Protein AF-A0A9P6KYG1-F1 (afdb_monomer)

Organism: NCBI:txid83296

Radius of gyration: 26.98 Å; Cα contacts (8 Å, |Δi|>4): 649; chains: 1; bounding box: 59×39×84 Å

Secondary structure (DSSP, 8-state):
-HHHHHIIIIIIT--BPPHHHHHHHHHH--SHHHHHHHHHHHHHH---SB--HHHHHHHHHHHHHTTS---EEEE--------HHHHHHHHHTT--S--B-GGG--SS-EEEEEEEEE-TTS-EEEE-SS-EEEEEE-S--EEE-TTEEEEEEEEEETTEEEEEEEE-------------------GGG---EEEEE-S---S----TTEEEEEE-TT-SHHHHHHHHTT-EEEETTTTS--SSEEEEETTEEEEEEES-GGGGGGTSEEESS-HHHHHHHHHHTTTBSSTTSSSP-B-SS--SEEEEE-SSPPEEEEETTEEEEEE--HHHH-EEEEEETTTTEEEEEE---

Sequence (353 aa):
MEKYIFQKFTIENKILLSPDSMDILKKNIKNKTDIDEIVYKYKEVENSSTINIESLRNVIKKFYAHEEIINFKIIPWVYKREQPSGRYNFIKSKIDEPVRQIHELDQNEADIFGIIYKNKKNIFVIEDESGVIELDFGNVDCFIVDFVFLILRGRKEGEVFVVNEVKYPSWTQKDFKSTNSISNGTVSDFTKTILFFYGNFSGDINFENSEVFLMCPENKFVREEAKHRGINIVDIDEYSVGNPIFINVNNKNMVVYCNELFKSKEEGRFFGKQHIKSFIKTYISQYDINPFNKPHMYIETIPDAFIVFQKSYSCLETVQNVFFISVPQYRDDCIYLEYMAEVDLFVFKKIKK

Mean predicted aligned error: 11.9 Å

Nearest PDB structures (foldseek):
  7qhs-assembly1_F  TM=5.412E-01  e=2.650E-16  Saccharomyces cerevisiae
  4y97-assembly2_C  TM=6.734E-01  e=1.043E-13  Homo sapiens
  8tlq-assembly1_F  TM=6.877E-01  e=4.356E-11  Saccharomyces cerevisiae
  8tlt-assembly1_F  TM=6.206E-01  e=2.554E-12  Saccharomyces cerevisiae
  7r4x-assembly1_L  TM=2.584E-01  e=9.332E-02  Homo sapiens

Foldseek 3Di:
DLVLLCCQQCVVPLEDDDPVNSVVCVVQDDDNVLSNVLSVQLCVVDVDNYDDNVSSCVSSCVSCVLVPQFPKDWDFADFDDDDLVVLQVLLVVLAPDDADDPVPADQDKTKHKAFWAQDPVRFIWGDDPRGIATEDEDQEFAKDFGGFIWIFIAHDDPRYTYGPYIHFGHADAPPDPDDDDDDDDDPPPQQEKEWEAAAEDDDDDPCRRYQEYEYEDHYDPVVVVCVVVVHHYDYQPVVVRHAWIWMATSNFIEIEGEDAQVVLSVRIDGHHDPSVLNSVRRCQRSQFLRSSDPPTHHHSHRTLEYEYEHQDDWDWDADPNHTYTYDHHCVPFVWIWMARRNNRDIDIDHDDD

Solvent-accessible surface area (backbone atoms only — not comparable to full-atom values): 20354 Å² total; per-residue (Å²): 109,69,71,55,53,46,42,50,38,38,69,75,63,50,26,46,76,51,73,70,50,50,52,53,48,62,73,72,54,91,59,72,68,60,52,58,51,51,53,52,56,42,48,75,78,43,93,57,57,56,70,52,63,68,60,49,51,50,44,52,48,52,61,53,55,75,60,62,67,78,52,70,42,82,44,73,58,76,92,64,92,73,57,74,68,55,53,51,54,54,53,56,72,31,47,90,67,86,61,51,55,69,74,75,64,47,76,56,79,45,38,32,59,30,42,28,34,64,48,100,84,72,45,48,30,40,34,48,100,67,42,73,42,38,54,41,78,54,93,28,65,38,44,51,43,63,70,39,67,46,32,39,30,25,29,41,59,89,78,31,37,42,36,68,42,77,48,67,46,58,78,56,59,78,87,60,84,79,80,74,91,78,78,98,68,69,87,86,72,68,65,51,27,39,39,43,47,33,51,58,75,87,78,93,74,92,62,94,40,51,62,39,37,42,35,46,80,74,37,65,59,64,52,52,55,37,54,76,70,73,44,53,73,45,43,43,60,83,68,72,33,48,83,48,36,35,36,32,49,76,80,40,39,32,36,42,35,78,48,63,66,74,61,54,62,77,74,33,48,74,34,64,82,51,54,69,63,21,40,50,50,49,45,63,47,55,41,25,83,33,62,83,50,87,76,64,44,69,46,97,53,55,50,48,28,43,39,31,33,25,81,52,76,72,43,81,47,77,53,98,85,24,39,41,30,34,42,25,34,22,76,81,70,39,42,39,40,38,34,34,70,86,73,78,43,80,43,82,45,71,60,83,128

pLDDT: mean 82.62, std 16.76, range [30.06, 98.69]

Structure (mmCIF, N/CA/C/O backbone):
data_AF-A0A9P6KYG1-F1
#
_entry.id   AF-A0A9P6KYG1-F1
#
loop_
_atom_site.group_PDB
_atom_site.id
_atom_site.type_symbol
_atom_site.label_atom_id
_atom_site.label_alt_id
_atom_site.label_comp_id
_atom_site.label_asym_id
_atom_site.label_entity_id
_atom_site.label_seq_id
_atom_site.pdbx_PDB_ins_code
_atom_site.Cartn_x
_atom_site.Cartn_y
_atom_site.Cartn_z
_atom_site.occupancy
_atom_site.B_iso_or_equiv
_atom_site.auth_seq_id
_atom_site.auth_comp_id
_atom_site.auth_asym_id
_atom_site.auth_atom_id
_atom_site.pdbx_PDB_model_num
ATOM 1 N N . MET A 1 1 ? 26.604 12.052 -44.124 1.00 87.56 1 MET A N 1
ATOM 2 C CA . MET A 1 1 ? 25.398 11.284 -43.757 1.00 87.56 1 MET A CA 1
ATOM 3 C C . MET A 1 1 ? 24.553 10.939 -44.978 1.00 87.56 1 MET A C 1
ATOM 5 O O . MET A 1 1 ? 24.355 9.769 -45.244 1.00 87.56 1 MET A O 1
ATOM 9 N N . GLU A 1 2 ? 24.159 11.924 -45.783 1.00 93.00 2 GLU A N 1
ATOM 10 C CA . GLU A 1 2 ? 23.318 11.750 -46.985 1.00 93.00 2 GLU A CA 1
ATOM 11 C C . GLU A 1 2 ? 23.778 10.658 -47.967 1.00 93.00 2 GLU A C 1
ATOM 13 O O . GLU A 1 2 ? 22.987 9.798 -48.339 1.00 93.00 2 GLU A O 1
ATOM 18 N N . LYS A 1 3 ? 25.077 10.607 -48.303 1.00 94.50 3 LYS A N 1
ATOM 19 C CA . LYS A 1 3 ? 25.636 9.531 -49.144 1.00 94.50 3 LYS A CA 1
ATOM 20 C C . LYS A 1 3 ? 25.398 8.130 -48.563 1.00 94.50 3 LYS A C 1
ATOM 22 O O . LYS A 1 3 ? 25.160 7.199 -49.318 1.00 94.50 3 LYS A O 1
ATOM 27 N N . TYR A 1 4 ? 25.456 7.990 -47.237 1.00 93.69 4 TYR A N 1
ATOM 28 C CA . TYR A 1 4 ? 25.246 6.711 -46.557 1.00 93.69 4 TYR A CA 1
ATOM 29 C C . TYR A 1 4 ? 23.762 6.338 -46.514 1.00 93.69 4 TYR A C 1
ATOM 31 O O . TYR A 1 4 ? 23.427 5.198 -46.804 1.00 93.69 4 TYR A O 1
ATOM 39 N N . ILE A 1 5 ? 22.870 7.306 -46.258 1.00 95.00 5 ILE A N 1
ATOM 40 C CA . ILE A 1 5 ? 21.414 7.104 -46.361 1.00 95.00 5 ILE A CA 1
ATOM 41 C C . ILE A 1 5 ? 21.055 6.601 -47.766 1.00 95.00 5 ILE A C 1
ATOM 43 O O . ILE A 1 5 ? 20.388 5.580 -47.906 1.00 95.00 5 ILE A O 1
ATOM 47 N N . PHE A 1 6 ? 21.555 7.272 -48.809 1.00 95.00 6 PHE A N 1
ATOM 48 C CA . PHE A 1 6 ? 21.309 6.876 -50.195 1.00 95.00 6 PHE A CA 1
ATOM 49 C C . PHE A 1 6 ? 21.874 5.487 -50.517 1.00 95.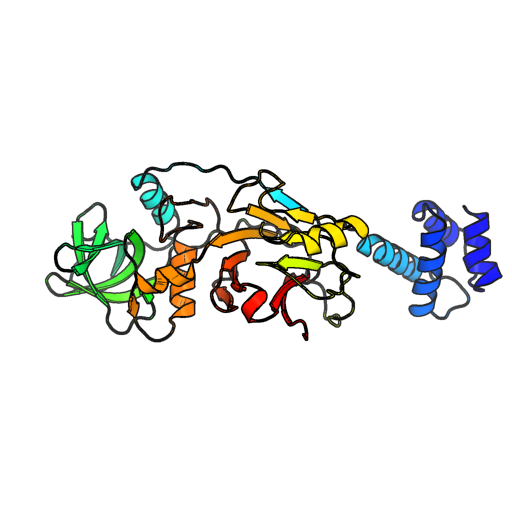00 6 PHE A C 1
ATOM 51 O O . PHE A 1 6 ? 21.200 4.673 -51.145 1.00 95.00 6 PHE A O 1
ATOM 58 N N . GLN A 1 7 ? 23.098 5.197 -50.069 1.00 96.38 7 GLN A N 1
ATOM 59 C CA . GLN A 1 7 ? 23.702 3.880 -50.239 1.00 96.38 7 GLN A CA 1
ATOM 60 C C . GLN A 1 7 ? 22.837 2.788 -49.594 1.00 96.38 7 GLN A C 1
ATOM 62 O O . GLN A 1 7 ? 22.520 1.794 -50.245 1.00 96.38 7 GLN A O 1
ATOM 67 N N . LYS A 1 8 ? 22.408 2.990 -48.345 1.00 96.25 8 LYS A N 1
ATOM 68 C CA . LYS A 1 8 ? 21.644 1.995 -47.594 1.00 96.25 8 LYS A CA 1
ATOM 69 C C . LYS A 1 8 ? 20.245 1.781 -48.140 1.00 96.25 8 LYS A C 1
ATOM 71 O O . LYS A 1 8 ? 19.907 0.641 -48.441 1.00 96.25 8 LYS A O 1
ATOM 76 N N . PHE A 1 9 ? 19.454 2.833 -48.321 1.00 94.94 9 PHE A N 1
ATOM 77 C CA . PHE A 1 9 ? 18.085 2.697 -48.821 1.00 94.94 9 PHE A CA 1
ATOM 78 C C . PHE A 1 9 ? 18.059 2.302 -50.300 1.00 94.94 9 PHE A C 1
ATOM 80 O O . PHE A 1 9 ? 17.459 1.288 -50.653 1.00 94.94 9 PHE A O 1
ATOM 87 N N . THR A 1 10 ? 18.747 3.054 -51.160 1.00 93.50 10 THR A N 1
ATOM 88 C CA . THR A 1 10 ? 18.582 2.937 -52.613 1.00 93.50 10 THR A CA 1
ATOM 89 C C . THR A 1 10 ? 19.449 1.841 -53.220 1.00 93.50 10 THR A C 1
ATOM 91 O O . THR A 1 10 ? 18.944 1.022 -53.985 1.00 93.50 10 THR A O 1
ATOM 94 N N . ILE A 1 11 ? 20.750 1.813 -52.905 1.00 95.00 11 ILE A N 1
ATOM 95 C CA . ILE A 1 11 ? 21.699 0.902 -53.570 1.00 95.00 11 ILE A CA 1
ATOM 96 C C . ILE A 1 11 ? 21.579 -0.508 -52.993 1.00 95.00 11 ILE A C 1
ATOM 98 O O . ILE A 1 11 ? 21.356 -1.464 -53.733 1.00 95.00 11 ILE A O 1
ATOM 102 N N . GLU A 1 12 ? 21.716 -0.639 -51.675 1.00 95.25 12 GLU A N 1
ATOM 103 C CA . GLU A 1 12 ? 21.744 -1.944 -51.009 1.00 95.25 12 GLU A CA 1
ATOM 104 C C . GLU A 1 12 ? 20.338 -2.536 -50.878 1.00 95.25 12 GLU A C 1
ATOM 106 O O . GLU A 1 12 ? 20.128 -3.721 -51.137 1.00 95.25 12 GLU A O 1
ATOM 111 N N . ASN A 1 13 ? 19.356 -1.708 -50.514 1.00 93.25 13 ASN A N 1
ATOM 112 C CA . ASN A 1 13 ? 18.025 -2.185 -50.154 1.00 93.25 13 ASN A CA 1
ATOM 113 C C . ASN A 1 13 ? 16.942 -1.969 -51.215 1.00 93.25 13 ASN A C 1
ATOM 115 O O . ASN A 1 13 ? 15.841 -2.484 -51.019 1.00 93.25 13 ASN A O 1
ATOM 119 N N . LYS A 1 14 ? 17.267 -1.313 -52.340 1.00 95.44 14 LYS A N 1
ATOM 120 C CA . LYS A 1 14 ? 16.374 -1.059 -53.489 1.00 95.44 14 LYS A CA 1
ATOM 121 C C . LYS A 1 14 ? 15.092 -0.286 -53.140 1.00 95.44 14 LYS A C 1
ATOM 123 O O . LYS A 1 14 ? 14.060 -0.483 -53.775 1.00 95.44 14 LYS A O 1
ATOM 128 N N . ILE A 1 15 ? 15.169 0.598 -52.149 1.00 94.56 15 ILE A N 1
ATOM 129 C CA . ILE A 1 15 ? 14.096 1.511 -51.747 1.00 94.56 15 ILE A CA 1
ATOM 130 C C . ILE A 1 15 ? 14.409 2.892 -52.321 1.00 94.56 15 ILE A C 1
ATOM 132 O O . ILE A 1 15 ? 15.374 3.541 -51.920 1.00 94.56 15 ILE A O 1
ATOM 136 N N . LEU A 1 16 ? 13.595 3.351 -53.269 1.00 94.12 16 LEU A N 1
ATOM 137 C CA . LEU A 1 16 ? 13.739 4.671 -53.873 1.00 94.12 16 LEU A CA 1
ATOM 138 C C . LEU A 1 16 ? 13.322 5.764 -52.884 1.00 94.12 16 LEU A C 1
ATOM 140 O O . LEU A 1 16 ? 12.214 5.736 -52.342 1.00 94.12 16 LEU A O 1
ATOM 144 N N . LEU A 1 17 ? 14.209 6.743 -52.698 1.00 94.94 17 LEU A N 1
ATOM 145 C CA . LEU A 1 17 ? 13.999 7.910 -51.846 1.00 94.94 17 LEU A CA 1
ATOM 146 C C . LEU A 1 17 ? 13.532 9.116 -52.667 1.00 94.94 17 LEU A C 1
ATOM 148 O O . LEU A 1 17 ? 14.190 9.512 -53.630 1.00 94.94 17 LEU A O 1
ATOM 152 N N . SER A 1 18 ? 12.431 9.740 -52.250 1.00 94.38 18 SER A N 1
ATOM 153 C CA . SER A 1 18 ? 12.067 11.091 -52.691 1.00 94.38 18 SER A CA 1
ATOM 154 C C . SER A 1 18 ? 12.908 12.154 -51.961 1.00 94.38 18 SER A C 1
ATOM 156 O O . SER A 1 18 ? 13.416 11.872 -50.868 1.00 94.38 18 SER A O 1
ATOM 158 N N . PRO A 1 19 ? 13.026 13.386 -52.492 1.00 94.44 19 PRO A N 1
ATOM 159 C CA . PRO A 1 19 ? 13.686 14.490 -51.787 1.00 94.44 19 PRO A CA 1
ATOM 160 C C . PRO A 1 19 ? 13.151 14.697 -50.359 1.00 94.44 19 PRO A C 1
ATOM 162 O O . PRO A 1 19 ? 13.931 14.733 -49.411 1.00 94.44 19 PRO A O 1
ATOM 165 N N . ASP A 1 20 ? 11.827 14.679 -50.182 1.00 93.38 20 ASP A N 1
ATOM 166 C CA . ASP A 1 20 ? 11.185 14.833 -48.870 1.00 93.38 20 ASP A CA 1
ATOM 167 C C . ASP A 1 20 ? 11.572 13.719 -47.886 1.00 93.38 20 ASP A C 1
ATOM 169 O O . ASP A 1 20 ? 11.815 13.970 -46.705 1.00 93.38 20 ASP A O 1
ATOM 173 N N . SER A 1 21 ? 11.651 12.470 -48.359 1.00 94.75 21 SER A N 1
ATOM 174 C CA . SER A 1 21 ? 12.069 11.342 -47.517 1.00 94.75 21 SER A CA 1
ATOM 175 C C . SER A 1 21 ? 13.534 11.455 -47.088 1.00 94.75 21 SER A C 1
ATOM 177 O O . SER A 1 21 ? 13.866 11.159 -45.939 1.00 94.75 21 SER A O 1
ATOM 179 N N . MET A 1 22 ? 14.400 11.956 -47.977 1.00 94.81 22 MET A N 1
ATOM 180 C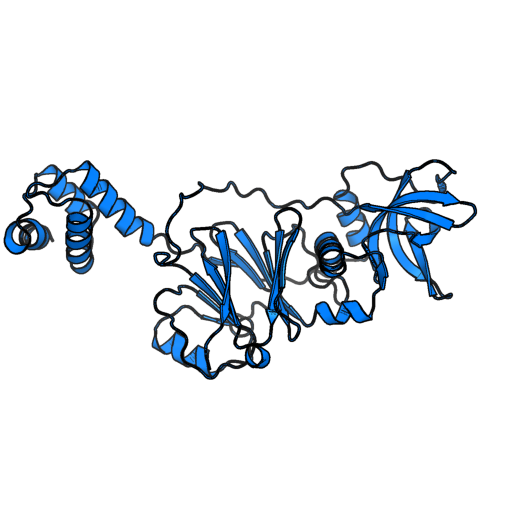 CA . MET A 1 22 ? 15.806 12.212 -47.679 1.00 94.81 22 MET A CA 1
ATOM 181 C C . MET A 1 22 ? 15.949 13.305 -46.616 1.00 94.81 22 MET A C 1
ATOM 183 O O . MET A 1 22 ? 16.726 13.147 -45.672 1.00 94.81 22 MET A O 1
ATOM 187 N N . ASP A 1 23 ? 15.170 14.380 -46.719 1.00 94.44 23 ASP A N 1
ATOM 188 C CA . ASP A 1 23 ? 15.179 15.461 -45.734 1.00 94.44 23 ASP A CA 1
ATOM 189 C C . ASP A 1 23 ? 14.669 14.999 -44.364 1.00 94.44 23 ASP A C 1
ATOM 191 O O . ASP A 1 23 ? 15.265 15.333 -43.336 1.00 94.44 23 ASP A O 1
ATOM 195 N N . ILE A 1 24 ? 13.627 14.163 -44.328 1.00 93.50 24 ILE A N 1
ATOM 196 C CA . ILE A 1 24 ? 13.134 13.547 -43.087 1.00 93.50 24 ILE A CA 1
ATOM 197 C C . ILE A 1 24 ? 14.226 12.689 -42.436 1.00 93.50 24 ILE A C 1
ATOM 199 O O . ILE A 1 24 ? 14.482 12.840 -41.240 1.00 93.50 24 ILE A O 1
ATOM 203 N N . LEU A 1 25 ? 14.892 11.821 -43.202 1.00 93.81 25 LEU A N 1
ATOM 204 C CA . LEU A 1 25 ? 15.960 10.952 -42.696 1.00 93.81 25 LEU A CA 1
ATOM 205 C C . LEU A 1 25 ? 17.148 11.772 -42.174 1.00 93.81 25 LEU A C 1
ATOM 207 O O . LEU A 1 25 ? 17.620 11.535 -41.065 1.00 93.81 25 LEU A O 1
ATOM 211 N N . LYS A 1 26 ? 17.586 12.793 -42.921 1.00 93.44 26 LYS A N 1
ATOM 212 C CA . LYS A 1 26 ? 18.686 13.688 -42.517 1.00 93.44 26 LYS A CA 1
ATOM 213 C C . LYS A 1 26 ? 18.374 14.479 -41.251 1.00 93.44 26 LYS A C 1
ATOM 215 O O . LYS A 1 26 ? 19.282 14.737 -40.466 1.00 93.44 26 LYS A O 1
ATOM 220 N N . LYS A 1 27 ? 17.119 14.899 -41.073 1.00 90.88 27 LYS A N 1
ATOM 221 C CA . LYS A 1 27 ? 16.700 15.688 -39.910 1.00 90.88 27 LYS A CA 1
ATOM 222 C C . LYS A 1 27 ? 16.638 14.853 -38.631 1.00 90.88 27 LYS A C 1
ATOM 224 O O . LYS A 1 27 ? 16.928 15.385 -37.563 1.00 90.88 27 LYS A O 1
ATOM 229 N N . ASN A 1 28 ? 16.236 13.586 -38.732 1.00 84.94 28 ASN A N 1
ATOM 230 C CA . ASN A 1 28 ? 15.951 12.756 -37.560 1.00 84.94 28 ASN A CA 1
ATOM 231 C C . ASN A 1 28 ? 17.087 11.790 -37.203 1.00 84.94 28 ASN A C 1
ATOM 233 O O . ASN A 1 28 ? 17.213 11.454 -36.033 1.00 84.94 28 ASN A O 1
ATOM 237 N N . ILE A 1 29 ? 17.939 11.393 -38.155 1.00 86.25 29 ILE A N 1
ATOM 238 C CA . ILE A 1 29 ? 18.967 10.372 -37.920 1.00 86.25 29 ILE A CA 1
ATOM 239 C C . ILE A 1 29 ? 20.360 10.982 -37.766 1.00 86.25 29 ILE A C 1
ATOM 241 O O . ILE A 1 29 ? 20.853 11.686 -38.652 1.00 86.25 29 ILE A O 1
ATOM 245 N N . LYS A 1 30 ? 21.025 10.683 -36.642 1.00 81.44 30 LYS A N 1
ATOM 246 C CA . LYS A 1 30 ? 22.316 11.295 -36.273 1.00 81.44 30 LYS A CA 1
ATOM 247 C C . LYS A 1 30 ? 23.524 10.388 -36.481 1.00 81.44 30 LYS A C 1
ATOM 249 O O . LYS A 1 30 ? 24.632 10.902 -36.642 1.00 81.44 30 LYS A O 1
ATOM 254 N N . ASN A 1 31 ? 23.340 9.071 -36.511 1.00 85.94 31 ASN A N 1
ATOM 255 C CA . ASN A 1 31 ? 24.430 8.108 -36.652 1.00 85.94 31 ASN A CA 1
ATOM 256 C C . ASN A 1 31 ? 24.138 7.078 -37.767 1.00 85.94 31 ASN A C 1
ATOM 258 O O . ASN A 1 31 ? 23.063 7.069 -38.357 1.00 85.94 31 ASN A O 1
ATOM 262 N N . LYS A 1 32 ? 25.139 6.267 -38.130 1.00 87.56 32 LYS A N 1
ATOM 263 C CA . LYS A 1 32 ? 25.013 5.278 -39.216 1.00 87.56 32 LYS A CA 1
ATOM 264 C C . LYS A 1 32 ? 24.261 4.013 -38.798 1.00 87.56 32 LYS A C 1
ATOM 266 O O . LYS A 1 32 ? 23.593 3.433 -39.644 1.00 87.56 32 LYS A O 1
ATOM 271 N N . THR A 1 33 ? 24.371 3.612 -37.537 1.00 81.75 33 THR A N 1
ATOM 272 C CA . THR A 1 33 ? 23.742 2.404 -36.993 1.00 81.75 33 THR A CA 1
ATOM 273 C C . THR A 1 33 ? 22.218 2.514 -37.036 1.00 81.75 33 THR A C 1
ATOM 275 O O . THR A 1 33 ? 21.558 1.609 -37.536 1.00 81.75 33 THR A O 1
ATOM 278 N N . ASP A 1 34 ? 21.672 3.672 -36.655 1.00 85.88 34 ASP A N 1
ATOM 279 C CA . ASP A 1 34 ? 20.237 3.971 -36.730 1.00 85.88 34 ASP A CA 1
ATOM 280 C C . ASP A 1 34 ? 19.684 3.797 -38.151 1.00 85.88 34 ASP A C 1
ATOM 282 O O . ASP A 1 34 ? 18.556 3.357 -38.342 1.00 85.88 34 ASP A O 1
ATOM 286 N N . ILE A 1 35 ? 20.475 4.144 -39.174 1.00 91.75 35 ILE A N 1
ATOM 287 C CA . ILE A 1 35 ? 20.054 4.036 -40.578 1.00 91.75 35 ILE A CA 1
ATOM 288 C C . ILE A 1 35 ? 19.834 2.573 -40.946 1.00 91.75 35 ILE A C 1
ATOM 290 O O . ILE A 1 35 ? 18.832 2.257 -41.581 1.00 91.75 35 ILE A O 1
ATOM 294 N N . ASP A 1 36 ? 20.757 1.694 -40.558 1.00 87.50 36 ASP A N 1
ATOM 295 C CA . ASP A 1 36 ? 20.656 0.266 -40.851 1.00 87.50 36 ASP A CA 1
ATOM 296 C C . ASP A 1 36 ? 19.409 -0.347 -40.187 1.00 87.50 36 ASP A C 1
ATOM 298 O O . ASP A 1 36 ? 18.656 -1.078 -40.836 1.00 87.50 36 ASP A O 1
ATOM 302 N N . GLU A 1 37 ? 19.120 0.026 -38.940 1.00 83.19 37 GLU A N 1
ATOM 303 C CA . GLU A 1 37 ? 17.958 -0.482 -38.206 1.00 83.19 37 GLU A CA 1
ATOM 304 C C . GLU A 1 37 ? 16.626 0.115 -38.696 1.00 83.19 37 GLU A C 1
ATOM 306 O O . GLU A 1 37 ? 15.636 -0.604 -38.841 1.00 83.19 37 GLU A O 1
ATOM 311 N N . ILE A 1 38 ? 16.588 1.407 -39.041 1.00 90.88 38 ILE A N 1
ATOM 312 C CA . ILE A 1 38 ? 15.400 2.045 -39.630 1.00 90.88 38 ILE A CA 1
ATOM 313 C C . ILE A 1 38 ? 15.077 1.431 -40.996 1.00 90.88 38 ILE A C 1
ATOM 315 O O . ILE A 1 38 ? 13.904 1.209 -41.294 1.00 90.88 38 ILE A O 1
ATOM 319 N N . VAL A 1 39 ? 16.085 1.125 -41.824 1.00 92.94 39 VAL A N 1
ATOM 320 C CA . VAL A 1 39 ? 15.880 0.434 -43.110 1.00 92.94 39 VAL A CA 1
ATOM 321 C C . VAL A 1 39 ? 15.284 -0.953 -42.892 1.00 92.94 39 VAL A C 1
ATOM 323 O O . VAL A 1 39 ? 14.344 -1.330 -43.595 1.00 92.94 39 VAL A O 1
ATOM 326 N N . TYR A 1 40 ? 15.813 -1.697 -41.921 1.00 88.06 40 TYR A N 1
ATOM 327 C CA . TYR A 1 40 ? 15.312 -3.019 -41.568 1.00 88.06 40 TYR A CA 1
ATOM 328 C C . TYR A 1 40 ? 13.843 -2.960 -41.117 1.00 88.06 40 TYR A C 1
ATOM 330 O O . TYR A 1 40 ? 12.987 -3.586 -41.742 1.00 88.06 40 TYR A O 1
ATOM 338 N N . LYS A 1 41 ? 13.522 -2.116 -40.125 1.00 83.38 41 LYS A N 1
ATOM 339 C CA . LYS A 1 41 ? 12.149 -1.942 -39.612 1.00 83.38 41 LYS A CA 1
ATOM 340 C C . LYS A 1 41 ? 11.184 -1.435 -40.681 1.00 83.38 41 LYS A C 1
ATOM 342 O O . LYS A 1 41 ? 10.025 -1.837 -40.716 1.00 83.38 41 LYS A O 1
ATOM 347 N N . TYR A 1 42 ? 11.647 -0.565 -41.579 1.00 92.00 42 TYR A N 1
ATOM 348 C CA . TYR A 1 42 ? 10.825 -0.094 -42.690 1.00 92.00 42 TYR A CA 1
ATOM 349 C C . TYR A 1 42 ? 10.412 -1.243 -43.617 1.00 92.00 42 TYR A C 1
ATOM 351 O O . TYR A 1 42 ? 9.245 -1.323 -43.991 1.00 92.00 42 TYR A O 1
ATOM 359 N N . LYS A 1 43 ? 11.329 -2.167 -43.932 1.00 88.12 43 LYS A N 1
ATOM 360 C CA . LYS A 1 43 ? 11.035 -3.342 -44.769 1.00 88.12 43 LYS A CA 1
ATOM 361 C C . LYS A 1 43 ? 10.071 -4.334 -44.127 1.00 88.12 43 LYS A C 1
ATOM 363 O O . LYS A 1 43 ? 9.309 -4.969 -44.850 1.00 88.12 43 LYS A O 1
ATOM 368 N N . GLU A 1 44 ? 10.107 -4.478 -42.805 1.00 81.44 44 GLU A N 1
ATOM 369 C CA . GLU A 1 44 ? 9.159 -5.337 -42.084 1.00 81.44 44 GLU A CA 1
ATOM 370 C C . GLU A 1 44 ? 7.728 -4.801 -42.164 1.00 81.44 44 GLU A C 1
ATOM 372 O O . GLU A 1 44 ? 6.781 -5.570 -42.311 1.00 81.44 44 GLU A O 1
ATOM 377 N N . VAL A 1 45 ? 7.572 -3.477 -42.087 1.00 79.44 45 VAL A N 1
ATOM 378 C CA . VAL A 1 45 ? 6.260 -2.822 -42.141 1.00 79.44 45 VAL A CA 1
ATOM 379 C C . VAL A 1 45 ? 5.761 -2.688 -43.578 1.00 79.44 45 VAL A C 1
ATOM 381 O O . VAL A 1 45 ? 4.560 -2.788 -43.825 1.00 79.44 45 VAL A O 1
ATOM 384 N N . GLU A 1 46 ? 6.663 -2.456 -44.531 1.00 82.19 46 GLU A N 1
ATOM 385 C CA . GLU A 1 46 ? 6.292 -2.145 -45.903 1.00 82.19 46 GLU A CA 1
ATOM 386 C C . GLU A 1 46 ? 7.248 -2.772 -46.920 1.00 82.19 46 GLU A C 1
ATOM 388 O O . GLU A 1 46 ? 8.397 -2.365 -47.094 1.00 82.19 46 GLU A O 1
ATOM 393 N N . ASN A 1 47 ? 6.741 -3.759 -47.660 1.00 78.69 47 ASN A N 1
ATOM 394 C CA . ASN A 1 47 ? 7.486 -4.444 -48.713 1.00 78.69 47 ASN A CA 1
ATOM 395 C C . ASN A 1 47 ? 7.345 -3.714 -50.062 1.00 78.69 47 ASN A C 1
ATOM 397 O O . ASN A 1 47 ? 6.818 -4.257 -51.033 1.00 78.69 47 ASN A O 1
ATOM 401 N N . SER A 1 48 ? 7.763 -2.447 -50.101 1.00 84.94 48 SER A N 1
ATOM 402 C CA . SER A 1 48 ? 7.665 -1.575 -51.277 1.00 84.94 48 SER A CA 1
ATOM 403 C C . SER A 1 48 ? 9.043 -1.126 -51.763 1.00 84.94 48 SER A C 1
ATOM 405 O O . SER A 1 48 ? 9.942 -0.840 -50.974 1.00 84.94 48 SER A O 1
ATOM 407 N N . SER A 1 49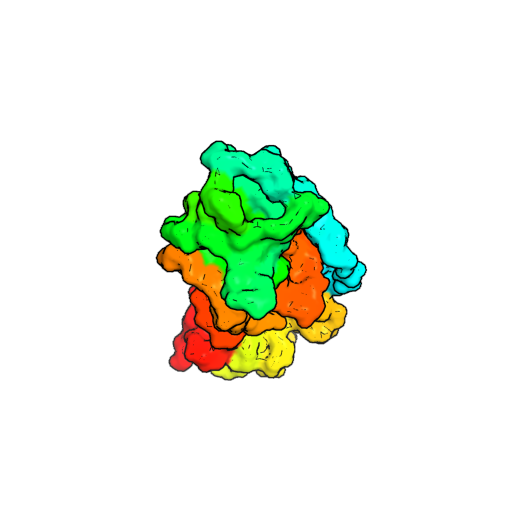 ? 9.201 -1.005 -53.085 1.00 84.75 49 SER A N 1
ATOM 408 C CA . SER A 1 49 ? 10.403 -0.448 -53.726 1.00 84.75 49 SER A CA 1
ATOM 409 C C . SER A 1 49 ? 10.458 1.083 -53.701 1.00 84.75 49 SER A C 1
ATOM 411 O O . SER A 1 49 ? 11.465 1.672 -54.088 1.00 84.75 49 SER A O 1
ATOM 413 N N . THR A 1 50 ? 9.384 1.749 -53.280 1.00 86.06 50 THR A N 1
ATOM 414 C CA . THR A 1 50 ? 9.302 3.211 -53.141 1.00 86.06 50 THR A CA 1
ATOM 415 C C . THR A 1 50 ? 8.884 3.573 -51.730 1.00 86.06 50 THR A C 1
ATOM 417 O O . THR A 1 50 ? 7.924 3.002 -51.208 1.00 86.06 50 THR A O 1
ATOM 420 N N . ILE A 1 51 ? 9.579 4.538 -51.131 1.00 89.69 51 ILE A N 1
ATOM 421 C CA . ILE A 1 51 ? 9.333 4.924 -49.746 1.00 89.69 51 ILE A CA 1
ATOM 422 C C . ILE A 1 51 ? 8.013 5.699 -49.598 1.00 89.69 51 ILE A C 1
ATOM 424 O O . ILE A 1 51 ? 7.785 6.719 -50.249 1.00 89.69 51 ILE A O 1
ATOM 428 N N . ASN A 1 52 ? 7.143 5.222 -48.714 1.00 93.25 52 ASN A N 1
ATOM 429 C CA . ASN A 1 52 ? 5.964 5.941 -48.249 1.00 93.25 52 ASN A CA 1
ATOM 430 C C . ASN A 1 52 ? 6.369 6.868 -47.092 1.00 93.25 52 ASN A C 1
ATOM 432 O O . ASN A 1 52 ? 6.892 6.417 -46.073 1.00 93.25 52 ASN A O 1
ATOM 436 N N . ILE A 1 53 ? 6.132 8.173 -47.247 1.00 91.88 53 ILE A N 1
ATOM 437 C CA . ILE A 1 53 ? 6.538 9.194 -46.269 1.00 91.88 53 ILE A CA 1
ATOM 438 C C . ILE A 1 53 ? 5.835 9.013 -44.917 1.00 91.88 53 ILE A C 1
ATOM 440 O O . ILE A 1 53 ? 6.449 9.250 -43.876 1.00 91.88 53 ILE A O 1
ATOM 444 N N . GLU A 1 54 ? 4.564 8.617 -44.904 1.00 88.69 54 GLU A N 1
ATOM 445 C CA . GLU A 1 54 ? 3.803 8.441 -43.667 1.00 88.69 54 GLU A CA 1
ATOM 446 C C . GLU A 1 54 ? 4.299 7.220 -42.893 1.00 88.69 54 GLU A C 1
ATOM 448 O O . GLU A 1 54 ? 4.613 7.324 -41.705 1.00 88.69 54 GLU A O 1
ATOM 453 N N . SER A 1 55 ? 4.499 6.099 -43.583 1.00 87.62 55 SER A N 1
ATOM 454 C CA . SER A 1 55 ? 5.099 4.902 -42.994 1.00 87.62 55 SER A CA 1
ATOM 455 C C . SER A 1 55 ? 6.521 5.154 -42.508 1.00 87.62 55 SER A C 1
ATOM 457 O O . SER A 1 55 ? 6.869 4.744 -41.406 1.00 87.62 55 SER A O 1
ATOM 459 N N . LEU A 1 56 ? 7.329 5.901 -43.267 1.00 93.19 56 LEU A N 1
ATOM 460 C CA . LEU A 1 56 ? 8.671 6.301 -42.849 1.00 93.19 56 LEU A CA 1
ATOM 461 C C . LEU A 1 56 ? 8.639 7.133 -41.565 1.00 93.19 56 LEU A C 1
ATOM 463 O O . LEU A 1 56 ? 9.395 6.863 -40.634 1.00 93.19 56 LEU A O 1
ATOM 467 N N . ARG A 1 57 ? 7.750 8.131 -41.488 1.00 88.88 57 ARG A N 1
ATOM 468 C CA . ARG A 1 57 ? 7.565 8.933 -40.270 1.00 88.88 57 ARG A CA 1
ATOM 469 C C . ARG A 1 57 ? 7.127 8.066 -39.100 1.00 88.88 57 ARG A C 1
ATOM 471 O O . ARG A 1 57 ? 7.633 8.268 -38.004 1.00 88.88 57 ARG A O 1
ATOM 478 N N . ASN A 1 58 ? 6.243 7.099 -39.323 1.00 80.00 58 ASN A N 1
ATOM 479 C CA . ASN A 1 58 ? 5.802 6.172 -38.287 1.00 80.00 58 ASN A CA 1
ATOM 480 C C . ASN A 1 58 ? 6.931 5.244 -37.822 1.00 80.00 58 ASN A C 1
ATOM 482 O O . ASN A 1 58 ? 7.073 5.042 -36.621 1.00 80.00 58 ASN A O 1
ATOM 486 N N . VAL A 1 59 ? 7.761 4.730 -38.734 1.00 87.00 59 VAL A N 1
ATOM 487 C CA . VAL A 1 59 ? 8.928 3.897 -38.403 1.00 87.00 59 VAL A CA 1
ATOM 488 C C . VAL A 1 59 ? 9.955 4.703 -37.618 1.00 87.00 59 VAL A C 1
ATOM 490 O O . VAL A 1 59 ? 10.358 4.263 -36.552 1.00 87.00 59 VAL A O 1
ATOM 493 N N . ILE A 1 60 ? 10.315 5.907 -38.073 1.00 86.44 60 ILE A N 1
ATOM 494 C CA . ILE A 1 60 ? 11.243 6.802 -37.360 1.00 86.44 60 ILE A CA 1
ATOM 495 C C . ILE A 1 60 ? 10.673 7.190 -35.993 1.00 86.44 60 ILE A C 1
ATOM 497 O O . ILE A 1 60 ? 11.380 7.147 -34.992 1.00 86.44 60 ILE A O 1
ATOM 501 N N . LYS A 1 61 ? 9.381 7.537 -35.930 1.00 80.00 61 LYS A N 1
ATOM 502 C CA . LYS A 1 61 ? 8.708 7.869 -34.673 1.00 80.00 61 LYS A CA 1
ATOM 503 C C . LYS A 1 61 ? 8.728 6.686 -33.715 1.00 80.00 61 LYS A C 1
ATOM 505 O O . LYS A 1 61 ? 9.005 6.907 -32.554 1.00 80.00 61 LYS A O 1
ATOM 510 N N . LYS A 1 62 ? 8.456 5.458 -34.166 1.00 74.06 62 LYS A N 1
ATOM 511 C CA . LYS A 1 62 ? 8.523 4.254 -33.320 1.00 74.06 62 LYS A CA 1
ATOM 512 C C . LYS A 1 62 ? 9.955 3.936 -32.897 1.00 74.06 62 LYS A C 1
ATOM 514 O O . LYS A 1 62 ? 10.179 3.666 -31.726 1.00 74.06 62 LYS A O 1
ATOM 519 N N . PHE A 1 63 ? 10.903 4.037 -33.827 1.00 77.56 63 PHE A N 1
ATOM 520 C CA . PHE A 1 63 ? 12.330 3.830 -33.596 1.00 77.56 63 PHE A CA 1
ATOM 521 C C . PHE A 1 63 ? 12.850 4.736 -32.473 1.00 77.56 63 PHE A C 1
ATOM 523 O O . PHE A 1 63 ? 13.433 4.238 -31.521 1.00 77.56 63 PHE A O 1
ATOM 530 N N . TYR A 1 64 ? 12.534 6.033 -32.523 1.00 67.81 64 TYR A N 1
ATOM 531 C CA . TYR A 1 64 ? 12.918 6.986 -31.478 1.00 67.81 64 TYR A CA 1
ATOM 532 C C . TYR A 1 64 ? 11.928 7.072 -30.305 1.00 67.81 64 TYR A C 1
ATOM 534 O O . TYR A 1 64 ? 12.293 7.554 -29.242 1.00 67.81 64 TYR A 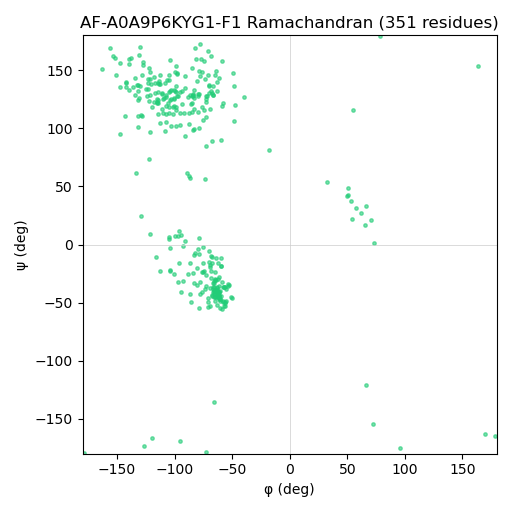O 1
ATOM 542 N N . ALA A 1 65 ? 10.691 6.580 -30.429 1.00 58.19 65 ALA A N 1
ATOM 543 C CA . ALA A 1 65 ? 9.795 6.413 -29.277 1.00 58.19 65 ALA A CA 1
ATOM 544 C C . ALA A 1 65 ? 10.310 5.311 -28.342 1.00 58.19 65 ALA A C 1
ATOM 546 O O . ALA A 1 65 ? 10.129 5.407 -27.134 1.00 58.19 65 ALA A O 1
ATOM 547 N N . HIS A 1 66 ? 11.021 4.312 -28.878 1.00 52.94 66 HIS A N 1
ATOM 548 C CA . HIS A 1 66 ? 11.784 3.359 -28.065 1.00 52.94 66 HIS A CA 1
ATOM 549 C C . HIS A 1 66 ? 13.022 4.007 -27.411 1.00 52.94 66 HIS A C 1
ATOM 551 O O . HIS A 1 66 ? 13.637 3.391 -26.550 1.00 52.94 66 HIS A O 1
ATOM 557 N N . GLU A 1 67 ? 13.355 5.269 -27.711 1.00 49.34 67 GLU A N 1
ATOM 558 C CA . GLU A 1 67 ? 14.369 6.059 -26.993 1.00 49.34 67 GLU A CA 1
ATOM 559 C C . GLU A 1 67 ? 13.776 7.036 -25.959 1.00 49.34 67 GLU A C 1
ATOM 561 O O . GLU A 1 67 ? 14.527 7.813 -25.367 1.00 49.34 67 GLU A O 1
ATOM 566 N N . GLU A 1 68 ? 12.467 7.012 -25.660 1.00 51.84 68 GLU A N 1
ATOM 567 C CA . GLU A 1 68 ? 11.981 7.684 -24.443 1.00 51.84 68 GLU A CA 1
ATOM 568 C C . GLU A 1 68 ? 12.520 6.920 -23.232 1.00 51.84 68 GLU A C 1
ATOM 570 O O . GLU A 1 68 ? 11.921 5.943 -22.788 1.00 51.84 68 GLU A O 1
ATOM 575 N N . ILE A 1 69 ? 13.716 7.303 -22.770 1.00 57.88 69 ILE A N 1
ATOM 576 C CA . ILE A 1 69 ? 14.355 6.835 -21.534 1.00 57.88 69 ILE A CA 1
ATOM 577 C C . ILE A 1 69 ? 13.255 6.736 -20.477 1.00 57.88 69 ILE A C 1
ATOM 579 O O . ILE A 1 69 ? 12.542 7.731 -20.293 1.00 57.88 69 ILE A O 1
ATOM 583 N N . ILE A 1 70 ? 13.094 5.577 -19.810 1.00 63.19 70 ILE A N 1
ATOM 584 C CA . ILE A 1 70 ? 12.186 5.499 -18.661 1.00 63.19 70 ILE A CA 1
ATOM 585 C C . ILE A 1 70 ? 12.515 6.703 -17.782 1.00 63.19 70 ILE A C 1
ATOM 587 O O . ILE A 1 70 ? 13.654 6.848 -17.328 1.00 63.19 70 ILE A O 1
ATOM 591 N N . ASN A 1 71 ? 11.539 7.586 -17.554 1.00 71.06 71 ASN A N 1
ATOM 592 C CA . ASN A 1 71 ? 11.754 8.721 -16.670 1.00 71.06 71 ASN A CA 1
ATOM 593 C C . ASN A 1 71 ? 11.797 8.178 -15.243 1.00 71.06 71 ASN A C 1
ATOM 595 O O . ASN A 1 71 ? 10.771 8.092 -14.568 1.00 71.06 71 ASN A O 1
ATOM 599 N N . PHE A 1 72 ? 12.985 7.729 -14.853 1.00 77.69 72 PHE A N 1
ATOM 600 C CA . PHE A 1 72 ? 13.283 7.102 -13.586 1.00 77.69 72 PHE A CA 1
ATOM 601 C C . PHE A 1 72 ? 13.956 8.127 -12.686 1.00 77.69 72 PHE A C 1
ATOM 603 O O . PHE A 1 72 ? 15.047 8.626 -12.974 1.00 77.69 72 PHE A O 1
ATOM 610 N N . LYS A 1 73 ? 13.313 8.432 -11.564 1.00 81.00 73 LYS A N 1
ATOM 611 C CA . LYS A 1 73 ? 13.856 9.347 -10.569 1.00 81.00 73 LYS A CA 1
ATOM 612 C C . LYS A 1 73 ? 13.761 8.740 -9.185 1.00 81.00 73 LYS A C 1
ATOM 614 O O . LYS A 1 73 ? 12.672 8.440 -8.707 1.00 81.00 73 LYS A O 1
ATOM 619 N N . ILE A 1 74 ? 14.898 8.659 -8.509 1.00 80.12 74 ILE A N 1
ATOM 620 C CA . ILE A 1 74 ? 14.944 8.373 -7.078 1.00 80.12 74 ILE A CA 1
ATOM 621 C C . ILE A 1 74 ? 14.606 9.658 -6.327 1.00 80.12 74 ILE A C 1
ATOM 623 O O . ILE A 1 74 ? 15.180 10.720 -6.583 1.00 80.12 74 ILE A O 1
ATOM 627 N N . ILE A 1 75 ? 13.671 9.559 -5.394 1.00 81.12 75 ILE A N 1
ATOM 628 C CA . ILE A 1 75 ? 13.292 10.637 -4.493 1.00 81.12 75 ILE A CA 1
ATOM 629 C C . ILE A 1 75 ? 13.847 10.264 -3.112 1.00 81.12 75 ILE A C 1
ATOM 631 O O . ILE A 1 75 ? 13.389 9.281 -2.526 1.00 81.12 75 ILE A O 1
ATOM 635 N N . PRO A 1 76 ? 14.843 11.000 -2.587 1.00 70.12 76 PRO A N 1
ATOM 636 C CA . PRO A 1 76 ? 15.390 10.706 -1.271 1.00 70.12 76 PRO A CA 1
ATOM 637 C C . PRO A 1 76 ? 14.312 10.893 -0.204 1.00 70.12 76 PRO A C 1
ATOM 639 O O . PRO A 1 76 ? 13.607 11.907 -0.186 1.00 70.12 76 PRO A O 1
ATOM 642 N N . TRP A 1 77 ? 14.190 9.909 0.686 1.00 75.62 77 TRP A N 1
ATOM 643 C CA . TRP A 1 77 ? 13.283 10.001 1.816 1.00 75.62 77 TRP A CA 1
ATOM 644 C C . TRP A 1 77 ? 13.932 10.777 2.957 1.00 75.62 77 TRP A C 1
ATOM 646 O O . TRP A 1 77 ? 15.063 10.500 3.353 1.00 75.62 77 TRP A O 1
ATOM 656 N N . VAL A 1 78 ? 13.196 11.730 3.526 1.00 74.19 78 VAL A N 1
ATOM 657 C CA . VAL A 1 78 ? 13.631 12.453 4.721 1.00 74.19 78 VAL A CA 1
ATOM 658 C C . VAL A 1 78 ? 12.679 12.108 5.848 1.00 74.19 78 VAL A C 1
ATOM 660 O O . VAL A 1 78 ? 11.512 12.497 5.829 1.00 74.19 78 VAL A O 1
ATOM 663 N N . TYR A 1 79 ? 13.192 11.385 6.841 1.00 74.69 79 TYR A N 1
ATOM 664 C CA . TYR A 1 79 ? 12.427 11.046 8.031 1.00 74.69 79 TYR A CA 1
ATOM 665 C C . TYR A 1 79 ? 11.957 12.318 8.745 1.00 74.69 79 TYR A C 1
ATOM 667 O O . TYR A 1 79 ? 12.765 13.125 9.212 1.00 74.69 79 TYR A O 1
ATOM 675 N N . LYS A 1 80 ? 10.638 12.474 8.867 1.00 71.56 80 LYS A N 1
ATOM 676 C CA . LYS A 1 80 ? 10.012 13.518 9.678 1.00 71.56 80 LYS A CA 1
ATOM 677 C C . LYS A 1 80 ? 9.473 12.880 10.953 1.00 71.56 80 LYS A C 1
ATOM 679 O O . LYS A 1 80 ? 8.591 12.027 10.912 1.00 71.56 80 LYS A O 1
ATOM 684 N N . ARG A 1 81 ? 9.993 13.304 12.106 1.00 70.38 81 ARG A N 1
ATOM 685 C CA . ARG A 1 81 ? 9.426 12.913 13.399 1.00 70.38 81 ARG A CA 1
ATOM 686 C C . ARG A 1 81 ? 8.143 13.706 13.626 1.00 70.38 81 ARG A C 1
ATOM 688 O O . ARG A 1 81 ? 8.219 14.890 13.940 1.00 70.38 81 ARG A O 1
ATOM 695 N N . GLU A 1 82 ? 6.992 13.057 13.525 1.00 70.69 82 GLU A N 1
ATOM 696 C CA . GLU A 1 82 ? 5.720 13.684 13.893 1.00 70.69 82 GLU A CA 1
ATOM 697 C C . GLU A 1 82 ? 5.255 13.297 15.297 1.00 70.69 82 GLU A C 1
ATOM 699 O O . GLU A 1 82 ? 5.592 12.238 15.836 1.00 70.69 82 GLU A O 1
ATOM 704 N N . GLN A 1 83 ? 4.470 14.194 15.892 1.00 78.31 83 GLN A N 1
ATOM 705 C CA . GLN A 1 83 ? 3.748 13.941 17.134 1.00 78.31 83 GLN A CA 1
ATOM 706 C C . GLN A 1 83 ? 2.498 13.094 16.837 1.00 78.31 83 GLN A C 1
ATOM 708 O O . GLN A 1 83 ? 1.857 13.322 15.810 1.00 78.31 83 GLN A O 1
ATOM 713 N N . PRO A 1 84 ? 2.086 12.177 17.733 1.00 78.06 84 PRO A N 1
ATOM 714 C CA . PRO A 1 84 ? 0.897 11.340 17.530 1.00 78.06 84 PRO A CA 1
ATOM 715 C C . PRO A 1 84 ? -0.386 12.119 17.192 1.00 78.06 84 PRO A C 1
ATOM 717 O O . PRO A 1 84 ? -1.183 11.671 16.372 1.00 78.06 84 PRO A O 1
ATOM 720 N N . SER A 1 85 ? -0.565 13.313 17.767 1.00 85.44 85 SER A N 1
ATOM 721 C CA . SER A 1 85 ? -1.704 14.194 17.475 1.00 85.44 85 SER A CA 1
ATOM 722 C C . SER A 1 85 ? -1.712 14.718 16.035 1.00 85.44 85 SER A C 1
ATOM 724 O O . SER A 1 85 ? -2.780 14.884 15.450 1.00 85.44 85 SER A O 1
ATOM 726 N N . GLY A 1 86 ? -0.533 14.941 15.443 1.00 87.62 86 GLY A N 1
ATOM 727 C CA . GLY A 1 86 ? -0.393 15.315 14.035 1.00 87.62 86 GLY A CA 1
ATOM 728 C C . GLY A 1 86 ? -0.923 14.219 13.118 1.00 87.62 86 GLY A C 1
ATOM 729 O O . GLY A 1 86 ? -1.745 14.497 12.248 1.00 87.62 86 GLY A O 1
ATOM 730 N N . ARG A 1 87 ? -0.559 12.963 13.404 1.00 88.50 87 ARG A N 1
ATOM 731 C CA . ARG A 1 87 ? -1.042 11.788 12.668 1.00 88.50 87 ARG A CA 1
ATOM 732 C C . ARG A 1 87 ? -2.560 11.634 12.759 1.00 88.50 87 ARG A C 1
ATOM 734 O O . ARG A 1 87 ? -3.200 11.427 11.733 1.00 88.50 87 ARG A O 1
ATOM 741 N N . TYR A 1 88 ? -3.136 11.755 13.958 1.00 92.31 88 TYR A N 1
ATOM 742 C CA . TYR A 1 88 ? -4.590 11.677 14.139 1.00 92.31 88 TYR A CA 1
ATOM 743 C C . TYR A 1 88 ? -5.314 12.707 13.267 1.00 92.31 88 TYR A C 1
ATOM 745 O O . TYR A 1 88 ? -6.171 12.342 12.467 1.00 92.31 88 TYR A O 1
ATOM 753 N N . ASN A 1 89 ? -4.918 13.980 13.361 1.00 93.12 89 ASN A N 1
ATOM 754 C CA . ASN A 1 89 ? -5.530 15.059 12.587 1.00 93.12 89 ASN A CA 1
ATOM 755 C C . ASN A 1 89 ? -5.332 14.873 11.079 1.00 93.12 89 ASN A C 1
ATOM 757 O O . ASN A 1 89 ? -6.249 15.127 10.300 1.00 93.12 89 ASN A O 1
ATOM 761 N N . PHE A 1 90 ? -4.151 14.408 10.665 1.00 93.19 90 PHE A N 1
ATOM 762 C CA . PHE A 1 90 ? -3.858 14.140 9.265 1.00 93.19 90 PHE A CA 1
ATOM 763 C C . PHE A 1 90 ? -4.755 13.034 8.708 1.00 93.19 90 PHE A C 1
ATOM 765 O O . PHE A 1 90 ? -5.435 13.260 7.711 1.00 93.19 90 PHE A O 1
ATOM 772 N N . ILE A 1 91 ? -4.837 11.877 9.368 1.00 94.25 91 ILE A N 1
ATOM 773 C CA . ILE A 1 91 ? -5.694 10.775 8.912 1.00 94.25 91 ILE A CA 1
ATOM 774 C C . ILE A 1 91 ? -7.175 11.177 8.984 1.00 94.25 91 ILE A C 1
ATOM 776 O O . ILE A 1 91 ? -7.919 10.901 8.048 1.00 94.25 91 ILE A O 1
ATOM 780 N N . LYS A 1 92 ? -7.597 11.904 10.029 1.00 95.31 92 LYS A N 1
ATOM 781 C CA . LYS A 1 92 ? -8.961 12.449 10.143 1.00 95.31 92 LYS A CA 1
ATOM 782 C C . LYS A 1 92 ? -9.315 13.367 8.971 1.00 95.31 92 LYS A C 1
ATOM 784 O O . LYS A 1 92 ? -10.438 13.327 8.487 1.00 95.31 92 LYS A O 1
ATOM 789 N N . SER A 1 93 ? -8.353 14.145 8.465 1.00 94.38 93 SER A N 1
ATOM 790 C CA . SER A 1 93 ? -8.550 15.001 7.283 1.00 94.38 93 SER A CA 1
ATOM 791 C C . SER A 1 93 ? -8.750 14.228 5.972 1.00 94.38 93 SER A C 1
ATOM 793 O O . SER A 1 93 ? -9.112 14.827 4.963 1.00 94.38 93 SER A O 1
ATOM 795 N N . LYS A 1 94 ? -8.509 12.910 5.976 1.00 94.75 94 LYS A N 1
ATOM 796 C CA . LYS A 1 94 ? -8.742 11.992 4.851 1.00 94.75 94 LYS A CA 1
ATOM 797 C C . LYS A 1 94 ? -10.086 11.272 4.951 1.00 94.75 94 LYS A C 1
ATOM 799 O O . LYS A 1 94 ? -10.302 10.282 4.267 1.00 94.75 94 LYS A O 1
ATOM 804 N N . ILE A 1 95 ? -10.968 11.690 5.849 1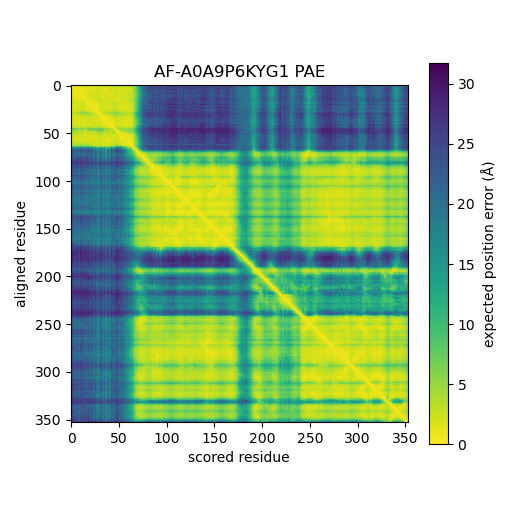.00 94.81 95 ILE A N 1
ATOM 805 C CA . ILE A 1 95 ? -12.284 11.080 6.005 1.00 94.81 95 ILE A CA 1
ATOM 806 C C . ILE A 1 95 ? -13.299 11.947 5.269 1.00 94.81 95 ILE A C 1
ATOM 808 O O . ILE A 1 95 ? -13.487 13.110 5.615 1.00 94.81 95 ILE A O 1
ATOM 812 N N . ASP A 1 96 ? -13.945 11.368 4.259 1.00 91.19 96 ASP A N 1
ATOM 813 C CA . ASP A 1 96 ? -14.919 12.084 3.426 1.00 91.19 96 ASP A CA 1
ATOM 814 C C . ASP A 1 96 ? -16.323 12.102 4.061 1.00 91.19 96 ASP A C 1
ATOM 816 O O . ASP A 1 96 ? -17.133 12.987 3.785 1.00 91.19 96 ASP A O 1
ATOM 820 N N . GLU A 1 97 ? -16.619 11.121 4.918 1.00 92.06 97 GLU A N 1
ATOM 821 C CA . GLU A 1 97 ? -17.920 10.932 5.563 1.00 92.06 97 GLU A CA 1
ATOM 822 C C . GLU A 1 97 ? -17.945 11.524 6.986 1.00 92.06 97 GLU A C 1
ATOM 824 O O . GLU A 1 97 ? -16.932 11.510 7.690 1.00 92.06 97 GLU A O 1
ATOM 829 N N . PRO A 1 98 ? -19.093 12.042 7.459 1.00 94.62 98 PRO A N 1
ATOM 830 C CA . PRO A 1 98 ? -19.203 12.542 8.823 1.00 94.62 98 PRO A CA 1
ATOM 831 C C . PRO A 1 98 ? -19.067 11.397 9.834 1.00 94.62 98 PRO A C 1
ATOM 833 O O . PRO A 1 98 ? -19.793 10.408 9.770 1.00 94.62 98 PRO A O 1
ATOM 836 N N . VAL A 1 99 ? -18.179 11.575 10.810 1.00 97.38 99 VAL A N 1
ATOM 837 C CA . VAL A 1 99 ? -17.996 10.660 11.945 1.00 97.38 99 VAL A CA 1
ATOM 838 C C . VAL A 1 99 ? -18.521 11.309 13.222 1.00 97.38 99 VAL A C 1
ATOM 840 O O . VAL A 1 99 ? -18.326 12.507 13.434 1.00 97.38 99 VAL A O 1
ATOM 843 N N . ARG A 1 100 ? -19.205 10.531 14.064 1.00 97.88 100 ARG A N 1
ATOM 844 C CA . ARG A 1 100 ? -19.674 10.974 15.384 1.00 97.88 100 ARG A CA 1
ATOM 845 C C . ARG A 1 100 ? -18.579 10.812 16.426 1.00 97.88 100 ARG A C 1
ATOM 847 O O . ARG A 1 100 ? -17.739 9.918 16.313 1.00 97.88 100 ARG A O 1
ATOM 854 N N . GLN A 1 101 ? -18.627 11.649 17.457 1.00 98.06 101 GLN A N 1
ATOM 855 C CA . GLN A 1 101 ? -17.779 11.468 18.629 1.00 98.06 101 GLN A CA 1
ATOM 856 C C . GLN A 1 101 ? -18.349 10.379 19.548 1.00 98.06 101 GLN A C 1
ATOM 858 O O . GLN A 1 101 ? -19.565 10.202 19.641 1.00 98.06 101 GLN A O 1
ATOM 863 N N . ILE A 1 102 ? -17.479 9.668 20.267 1.00 98.44 102 ILE A N 1
ATOM 864 C CA . ILE A 1 102 ? -17.859 8.565 21.167 1.00 98.44 102 ILE A CA 1
ATOM 865 C C . ILE A 1 102 ? -18.896 9.003 22.215 1.00 98.44 102 ILE A C 1
ATOM 867 O O . ILE A 1 102 ? -19.827 8.252 22.515 1.00 98.44 102 ILE A O 1
ATOM 871 N N . HIS A 1 103 ? -18.782 10.219 22.756 1.00 97.56 103 HIS A N 1
ATOM 872 C CA . HIS A 1 103 ? -19.723 10.727 23.764 1.00 97.56 103 HIS A CA 1
ATOM 873 C C . HIS A 1 103 ? -21.142 11.009 23.223 1.00 97.56 103 HIS A C 1
ATOM 875 O O . HIS A 1 103 ? -22.084 11.104 24.010 1.00 97.56 103 HIS A O 1
ATOM 881 N N . GLU A 1 104 ? -21.306 11.117 21.901 1.00 97.56 104 GLU A N 1
ATOM 882 C CA . GLU A 1 104 ? -22.583 11.380 21.216 1.00 97.56 104 GLU A CA 1
ATOM 883 C C . GLU A 1 104 ? -23.301 10.088 20.800 1.00 97.56 104 GLU A C 1
ATOM 885 O O . GLU A 1 104 ? -24.376 10.130 20.195 1.00 97.56 104 GLU A O 1
ATOM 890 N N . LEU A 1 105 ? -22.697 8.928 21.070 1.00 97.75 105 LEU A N 1
ATOM 891 C CA . LEU A 1 105 ? -23.236 7.644 20.651 1.00 97.75 105 LEU A CA 1
ATOM 892 C C . LEU A 1 105 ? -24.503 7.272 21.420 1.00 97.75 105 LEU A C 1
ATOM 894 O O . LEU A 1 105 ? -24.534 7.229 22.652 1.00 97.75 105 LEU A O 1
ATOM 898 N N . ASP A 1 106 ? -25.519 6.901 20.653 1.00 95.50 106 ASP A N 1
ATOM 899 C CA . ASP A 1 106 ? -26.782 6.337 21.100 1.00 95.50 106 ASP A CA 1
ATOM 900 C C . ASP A 1 106 ? -26.972 4.930 20.493 1.00 95.50 106 ASP A C 1
ATOM 902 O O . ASP A 1 106 ? -26.037 4.317 19.974 1.00 95.50 106 ASP A O 1
ATOM 906 N N . GLN A 1 107 ? -28.186 4.385 20.579 1.00 95.44 107 GLN A N 1
ATOM 907 C CA . GLN A 1 107 ? -28.508 3.065 20.023 1.00 95.44 107 GLN A CA 1
ATOM 908 C C . GLN A 1 107 ? -28.662 3.064 18.491 1.00 95.44 107 GLN A C 1
ATOM 910 O O . GLN A 1 107 ? -28.909 2.005 17.907 1.00 95.44 107 GLN A O 1
ATOM 915 N N . ASN A 1 108 ? -28.546 4.221 17.831 1.00 97.38 108 ASN A N 1
ATOM 916 C CA . ASN A 1 108 ? -28.618 4.306 16.380 1.00 97.38 108 ASN A CA 1
ATOM 917 C C . ASN A 1 108 ? -27.274 3.936 15.748 1.00 97.38 108 ASN A C 1
ATOM 919 O O . ASN A 1 108 ? -26.218 3.978 16.377 1.00 97.38 108 ASN A O 1
ATOM 923 N N . GLU A 1 109 ? -27.325 3.570 14.470 1.00 97.81 109 GLU A N 1
ATOM 924 C CA . GLU A 1 109 ? -26.113 3.300 13.710 1.00 97.81 109 GLU A CA 1
ATOM 925 C C . GLU A 1 109 ? -25.338 4.599 13.435 1.00 97.81 109 GLU A C 1
ATOM 927 O O . GLU A 1 109 ? -25.923 5.622 13.066 1.00 97.81 109 GLU A O 1
ATOM 932 N N . ALA A 1 110 ? -24.021 4.552 13.613 1.00 98.12 110 ALA A N 1
ATOM 933 C CA . ALA A 1 110 ? -23.114 5.668 13.398 1.00 98.12 110 ALA A CA 1
ATOM 934 C C . ALA A 1 110 ? -21.745 5.180 12.912 1.00 98.12 110 ALA A C 1
ATOM 936 O O . ALA A 1 110 ? -21.341 4.048 13.186 1.00 98.12 110 ALA A O 1
ATOM 937 N N . ASP A 1 111 ? -21.029 6.068 12.227 1.00 98.44 111 ASP A N 1
ATOM 938 C CA . ASP A 1 111 ? -19.604 5.920 11.954 1.00 98.44 111 ASP A CA 1
ATOM 939 C C . ASP A 1 111 ? -18.808 6.655 13.037 1.00 98.44 111 ASP A C 1
ATOM 941 O O . ASP A 1 111 ? -19.097 7.814 13.340 1.00 98.44 111 ASP A O 1
ATOM 945 N N . ILE A 1 112 ? -17.799 5.999 13.605 1.00 98.44 112 ILE A N 1
ATOM 946 C CA . ILE A 1 112 ? -16.843 6.599 14.544 1.00 98.44 112 ILE A CA 1
ATOM 947 C C . ILE A 1 112 ? -15.422 6.445 14.028 1.00 98.44 112 ILE A C 1
ATOM 949 O O . ILE A 1 112 ? -15.113 5.489 13.319 1.00 98.44 112 ILE A O 1
ATOM 953 N N . PHE A 1 113 ? -14.544 7.369 14.402 1.00 98.31 113 PHE A N 1
ATOM 954 C CA . PHE A 1 113 ? -13.132 7.339 14.037 1.00 98.31 113 PHE A CA 1
ATOM 955 C C . PHE A 1 113 ? -12.262 7.571 15.263 1.00 98.31 113 PHE A C 1
ATOM 957 O O . PHE A 1 113 ? -12.532 8.461 16.062 1.00 98.31 113 PHE A O 1
ATOM 964 N N . GLY A 1 114 ? -11.188 6.801 15.378 1.00 97.50 114 GLY A N 1
ATOM 965 C CA . GLY A 1 114 ? -10.300 6.876 16.524 1.00 97.50 114 GLY A CA 1
ATOM 966 C C . GLY A 1 114 ? -9.127 5.919 16.411 1.00 97.50 114 GLY A C 1
ATOM 967 O O . GLY A 1 114 ? -8.974 5.199 15.418 1.00 97.50 114 GLY A O 1
ATOM 968 N N . ILE A 1 115 ? -8.287 5.930 17.440 1.00 97.00 115 ILE A N 1
ATOM 969 C CA . ILE A 1 115 ? -7.170 5.001 17.575 1.00 97.00 115 ILE A CA 1
ATOM 970 C C . ILE A 1 115 ? -7.641 3.720 18.257 1.00 97.00 115 ILE A C 1
ATOM 972 O O . ILE A 1 115 ? -8.260 3.764 19.318 1.00 97.00 115 ILE A O 1
ATOM 976 N N . ILE A 1 116 ? -7.339 2.575 17.652 1.00 97.62 116 ILE A N 1
ATOM 977 C CA . ILE A 1 116 ? -7.686 1.260 18.183 1.00 97.62 116 ILE A CA 1
ATOM 978 C C . ILE A 1 116 ? -6.471 0.657 18.872 1.00 97.62 116 ILE A C 1
ATOM 980 O O . ILE A 1 116 ? -5.369 0.644 18.323 1.00 97.62 116 ILE A O 1
ATOM 984 N N . TYR A 1 117 ? -6.677 0.143 20.078 1.00 97.12 117 TYR A N 1
ATOM 985 C CA . TYR A 1 117 ? -5.656 -0.557 20.852 1.00 97.12 117 TYR A CA 1
ATOM 986 C C . TYR A 1 117 ? -6.303 -1.511 21.856 1.00 97.12 117 TYR A C 1
ATOM 988 O O . TYR A 1 117 ? -7.514 -1.477 22.087 1.00 97.12 117 TYR A O 1
ATOM 996 N N . LYS A 1 118 ? -5.503 -2.379 22.472 1.00 97.19 118 LYS A N 1
ATOM 997 C CA . LYS A 1 118 ? -5.945 -3.206 23.596 1.00 97.19 118 LYS A CA 1
ATOM 998 C C . LYS A 1 118 ? -5.737 -2.496 24.929 1.00 97.19 118 LYS A C 1
ATOM 1000 O O . LYS A 1 118 ? -4.633 -2.072 25.268 1.00 97.19 118 LYS A O 1
ATOM 1005 N N . ASN A 1 119 ? -6.796 -2.401 25.727 1.00 97.19 119 ASN A N 1
ATOM 1006 C CA . ASN A 1 119 ? -6.718 -1.841 27.074 1.00 97.19 119 ASN A CA 1
ATOM 1007 C C . ASN A 1 119 ? -5.994 -2.796 28.056 1.00 97.19 119 ASN A C 1
ATOM 1009 O O . ASN A 1 119 ? -5.591 -3.908 27.712 1.00 97.19 119 ASN A O 1
ATOM 1013 N N . LYS A 1 120 ? -5.879 -2.403 29.334 1.00 97.19 120 LYS A N 1
ATOM 1014 C CA . LYS A 1 120 ? -5.231 -3.218 30.390 1.00 97.19 120 LYS A CA 1
ATOM 1015 C C . LYS A 1 120 ? -5.875 -4.595 30.622 1.00 97.19 120 LYS A C 1
ATOM 1017 O O . LYS A 1 120 ? -5.250 -5.453 31.235 1.00 97.19 120 LYS A O 1
ATOM 1022 N N . LYS A 1 121 ? -7.117 -4.797 30.171 1.00 97.69 121 LYS A N 1
ATOM 1023 C CA . LYS A 1 121 ? -7.847 -6.072 30.239 1.00 97.69 121 LYS A CA 1
ATOM 1024 C C . LYS A 1 121 ? -7.707 -6.897 28.954 1.00 97.69 121 LYS A C 1
ATOM 1026 O O . LYS A 1 121 ? -8.382 -7.912 28.826 1.00 97.69 121 LYS A O 1
ATOM 1031 N N . ASN A 1 122 ? -6.851 -6.480 28.016 1.00 96.31 122 ASN A N 1
ATOM 1032 C CA . ASN A 1 122 ? -6.667 -7.115 26.709 1.00 96.31 122 ASN A CA 1
ATOM 1033 C C . ASN A 1 122 ? -7.942 -7.095 25.833 1.00 96.31 122 ASN A C 1
ATOM 1035 O O . ASN A 1 122 ? -8.129 -7.967 24.984 1.00 96.31 122 ASN A O 1
ATOM 1039 N N . ILE A 1 123 ? -8.818 -6.105 26.045 1.00 97.50 123 ILE A N 1
ATOM 1040 C CA . ILE A 1 123 ? -10.034 -5.864 25.254 1.00 97.50 123 ILE A CA 1
ATOM 1041 C C . ILE A 1 123 ? -9.733 -4.763 24.238 1.00 97.50 123 ILE A C 1
ATOM 1043 O O . ILE A 1 123 ? -9.102 -3.764 24.594 1.00 97.50 123 ILE A O 1
ATOM 1047 N N . PHE A 1 124 ? -10.173 -4.940 22.990 1.00 98.31 124 PHE A N 1
ATOM 1048 C CA . PHE A 1 124 ? -10.059 -3.895 21.976 1.00 98.31 124 PHE A CA 1
ATOM 1049 C C . PHE A 1 124 ? -10.966 -2.720 22.326 1.00 98.31 124 PHE A C 1
ATOM 1051 O O . PHE A 1 124 ? -12.151 -2.894 22.603 1.00 98.31 124 PHE A O 1
ATOM 1058 N N . VAL A 1 125 ? -10.396 -1.525 22.291 1.00 98.62 125 VAL A N 1
ATOM 1059 C CA . VAL A 1 125 ? -11.104 -0.264 22.476 1.00 98.62 125 VAL A CA 1
ATOM 1060 C C . VAL A 1 125 ? -10.781 0.667 21.318 1.00 98.62 125 VAL A C 1
ATOM 1062 O O . VAL A 1 125 ? -9.741 0.515 20.674 1.00 98.62 125 VAL A O 1
ATOM 1065 N N . ILE A 1 126 ? -11.659 1.633 21.076 1.00 98.50 126 ILE A N 1
ATOM 1066 C CA . ILE A 1 126 ? -11.369 2.801 20.243 1.00 98.50 126 ILE A CA 1
ATOM 1067 C C . ILE A 1 126 ? -11.399 4.055 21.112 1.00 98.50 126 ILE A C 1
ATOM 1069 O O . ILE A 1 126 ? -12.255 4.182 21.988 1.00 98.50 126 ILE A O 1
ATOM 1073 N N . GLU A 1 127 ? -10.452 4.957 20.875 1.00 98.06 127 GLU A N 1
ATOM 1074 C CA . GLU A 1 127 ? -10.326 6.238 21.571 1.00 98.06 127 GLU A CA 1
ATOM 1075 C C . GLU A 1 127 ? -10.345 7.400 20.574 1.00 98.06 127 GLU A C 1
ATOM 1077 O O . GLU A 1 127 ? -9.645 7.370 19.556 1.00 98.06 127 GLU A O 1
ATOM 1082 N N . ASP A 1 128 ? -11.137 8.422 20.888 1.00 96.88 128 ASP A N 1
ATOM 1083 C CA . ASP A 1 128 ? -11.175 9.717 20.205 1.00 96.88 128 ASP A CA 1
ATOM 1084 C C . ASP A 1 128 ? -10.990 10.864 21.218 1.00 96.88 128 ASP A C 1
ATOM 1086 O O . ASP A 1 128 ? -10.709 10.636 22.394 1.00 96.88 128 ASP A O 1
ATOM 1090 N N . GLU A 1 129 ? -11.129 12.122 20.788 1.00 95.00 129 GLU A N 1
ATOM 1091 C CA . GLU A 1 129 ? -11.005 13.280 21.689 1.00 95.00 129 GLU A CA 1
ATOM 1092 C C . GLU A 1 129 ? -12.049 13.344 22.820 1.00 95.00 129 GLU A C 1
ATOM 1094 O O . GLU A 1 129 ? -11.875 14.112 23.768 1.00 95.00 129 GLU A O 1
ATOM 1099 N N . SER A 1 130 ? -13.140 12.587 22.714 1.00 97.06 130 SER A N 1
ATOM 1100 C CA . SER A 1 130 ? -14.288 12.646 23.616 1.00 97.06 130 SER A CA 1
ATOM 1101 C C . SER A 1 130 ? -14.352 11.491 24.612 1.00 97.06 130 SER A C 1
ATOM 1103 O O . SER A 1 130 ? -14.985 11.627 25.661 1.00 97.06 130 SER A O 1
ATOM 1105 N N . GLY A 1 131 ? -13.700 10.363 24.324 1.00 97.75 131 GLY A N 1
ATOM 1106 C CA . GLY A 1 131 ? -13.684 9.230 25.236 1.00 97.75 131 GLY A CA 1
ATOM 1107 C C . GLY A 1 131 ? -13.114 7.946 24.651 1.00 97.75 131 GLY A C 1
ATOM 1108 O O . GLY A 1 131 ? -12.422 7.935 23.638 1.00 97.75 131 GLY A O 1
ATOM 1109 N N . VAL A 1 132 ? -13.414 6.845 25.340 1.00 98.44 132 VAL A N 1
ATOM 1110 C CA . VAL A 1 132 ? -12.987 5.485 24.997 1.00 98.44 132 VAL A CA 1
ATOM 1111 C C . VAL A 1 132 ? -14.202 4.570 25.080 1.00 98.44 132 VAL A C 1
ATOM 1113 O O . VAL A 1 132 ? -14.965 4.664 26.043 1.00 98.44 132 VAL A O 1
ATOM 1116 N N . ILE A 1 133 ? -14.372 3.669 24.113 1.00 98.69 133 ILE A N 1
ATOM 1117 C CA . ILE A 1 133 ? -15.437 2.657 24.129 1.00 98.69 133 ILE A CA 1
ATOM 1118 C C . ILE A 1 133 ? -14.891 1.277 23.751 1.00 98.69 133 ILE A C 1
ATOM 1120 O O . ILE A 1 133 ? -13.985 1.160 22.921 1.00 98.69 133 ILE A O 1
ATOM 1124 N N . GLU A 1 134 ? -15.409 0.228 24.396 1.00 98.69 134 GLU A N 1
ATOM 1125 C CA . GLU A 1 134 ? -15.061 -1.161 24.078 1.00 98.69 134 GLU A CA 1
ATOM 1126 C C . GLU A 1 134 ? -15.656 -1.573 22.730 1.00 98.69 134 GLU A C 1
ATOM 1128 O O . GLU A 1 134 ? -16.742 -1.134 22.356 1.00 98.69 134 GLU A O 1
ATOM 1133 N N . LEU A 1 135 ? -14.936 -2.419 21.997 1.00 98.69 135 LEU A N 1
ATOM 1134 C CA . LEU A 1 135 ? -15.328 -2.871 20.668 1.00 98.69 135 LEU A CA 1
ATOM 1135 C C . LEU A 1 135 ? -15.713 -4.345 20.684 1.00 98.69 135 LEU A C 1
ATOM 1137 O O . LEU A 1 135 ? -14.925 -5.193 21.115 1.00 98.69 135 LEU A O 1
ATOM 1141 N N . ASP A 1 136 ? -16.872 -4.650 20.108 1.00 98.19 136 ASP A N 1
ATOM 1142 C CA . ASP A 1 136 ? -17.235 -6.005 19.709 1.00 98.19 136 ASP A CA 1
ATOM 1143 C C . ASP A 1 136 ? -17.195 -6.119 18.184 1.00 98.19 136 ASP A C 1
ATOM 1145 O O . ASP A 1 136 ? -18.050 -5.600 17.463 1.00 98.19 136 ASP A O 1
ATOM 1149 N N . PHE A 1 137 ? -16.154 -6.783 17.690 1.00 96.31 137 PHE A N 1
ATOM 1150 C CA . PHE A 1 137 ? -16.030 -7.121 16.283 1.00 96.31 137 PHE A CA 1
ATOM 1151 C C . PHE A 1 137 ? -16.830 -8.396 16.032 1.00 96.31 137 PHE A C 1
ATOM 1153 O O . PHE A 1 137 ? -16.343 -9.499 16.296 1.00 96.31 137 PHE A O 1
ATOM 1160 N N . GLY A 1 138 ? -18.046 -8.228 15.508 1.00 89.88 138 GLY A N 1
ATOM 1161 C CA . GLY A 1 138 ? -18.881 -9.329 15.045 1.00 89.88 138 GLY A CA 1
ATOM 1162 C C . GLY A 1 138 ? -18.274 -10.044 13.829 1.00 89.88 138 GLY A C 1
ATOM 1163 O O . GLY A 1 138 ? -17.082 -10.339 13.754 1.00 89.88 138 GLY A O 1
ATOM 1164 N N . ASN A 1 139 ? -19.088 -10.333 12.816 1.00 91.44 139 ASN A N 1
ATOM 1165 C CA . ASN A 1 139 ? -18.610 -11.011 11.607 1.00 91.44 139 ASN A CA 1
ATOM 1166 C C . ASN A 1 139 ? -18.116 -10.016 10.540 1.00 91.44 139 ASN A C 1
ATOM 1168 O O . ASN A 1 139 ? -18.679 -9.948 9.448 1.00 91.44 139 ASN A O 1
ATOM 1172 N N . VAL A 1 140 ? -17.084 -9.234 10.867 1.00 96.25 140 VAL A N 1
ATOM 1173 C CA . VAL A 1 140 ? -16.485 -8.239 9.960 1.00 96.25 140 VAL A CA 1
ATOM 1174 C C . VAL A 1 140 ? -15.128 -8.697 9.431 1.00 96.25 140 VAL A C 1
ATOM 1176 O O . VAL A 1 140 ? -14.345 -9.300 10.157 1.00 96.25 140 VAL A O 1
ATOM 1179 N N . ASP A 1 141 ? -14.840 -8.409 8.160 1.00 95.94 141 ASP A N 1
ATOM 1180 C CA . ASP A 1 141 ? -13.536 -8.676 7.541 1.00 95.94 141 ASP A CA 1
ATOM 1181 C C . ASP A 1 141 ? -12.558 -7.531 7.853 1.00 95.94 141 ASP A C 1
ATOM 1183 O O . ASP A 1 141 ? -12.568 -6.500 7.175 1.00 95.94 141 ASP A O 1
ATOM 1187 N N . CYS A 1 142 ? -11.689 -7.696 8.852 1.00 97.12 142 CYS A N 1
ATOM 1188 C CA . CYS A 1 142 ? -10.670 -6.695 9.173 1.00 97.12 142 CYS A CA 1
ATOM 1189 C C . CYS A 1 142 ? -9.410 -7.293 9.817 1.00 97.12 142 CYS A C 1
ATOM 1191 O O . CYS A 1 142 ? -9.411 -8.401 10.356 1.00 97.12 142 CYS A O 1
ATOM 1193 N N . PHE A 1 143 ? -8.319 -6.529 9.765 1.00 97.69 143 PHE A N 1
ATOM 1194 C CA . PHE A 1 143 ? -7.106 -6.785 10.532 1.00 97.69 143 PHE A CA 1
ATOM 1195 C C . PHE A 1 143 ? -6.909 -5.637 11.515 1.00 97.69 143 PHE A C 1
ATOM 1197 O O . PHE A 1 143 ? -6.827 -4.480 11.093 1.00 97.69 143 PHE A O 1
ATOM 1204 N N . ILE A 1 144 ? -6.837 -5.967 12.803 1.00 96.81 144 ILE A N 1
ATOM 1205 C CA . ILE A 1 144 ? -6.665 -5.008 13.894 1.00 96.81 144 ILE A CA 1
ATOM 1206 C C . ILE A 1 144 ? -5.346 -5.293 14.600 1.00 96.81 144 ILE A C 1
ATOM 1208 O O . ILE A 1 144 ? -5.079 -6.425 14.996 1.00 96.81 144 ILE A O 1
ATOM 1212 N N . VAL A 1 145 ? -4.548 -4.256 14.801 1.00 95.44 145 VAL A N 1
ATOM 1213 C CA . VAL A 1 145 ? -3.332 -4.267 15.618 1.00 95.44 145 VAL A CA 1
ATOM 1214 C C . VAL A 1 145 ? -3.304 -2.975 16.429 1.00 95.44 145 VAL A C 1
ATOM 1216 O O . VAL A 1 145 ? -4.040 -2.040 16.114 1.00 95.44 145 VAL A O 1
ATOM 1219 N N . ASP A 1 146 ? -2.527 -2.933 17.504 1.00 94.69 146 ASP A N 1
ATOM 1220 C CA . ASP A 1 146 ? -2.491 -1.760 18.372 1.00 94.69 146 ASP A CA 1
ATOM 1221 C C . ASP A 1 146 ? -2.006 -0.506 17.625 1.00 94.69 146 ASP A C 1
ATOM 1223 O O . ASP A 1 146 ? -1.098 -0.555 16.795 1.00 94.69 146 ASP A O 1
ATOM 1227 N N . PHE A 1 147 ? -2.601 0.633 17.978 1.00 93.94 147 PHE A N 1
ATOM 1228 C CA . PHE A 1 147 ? -2.278 1.970 17.477 1.00 93.94 147 PHE A CA 1
ATOM 1229 C C . PHE A 1 147 ? -2.568 2.201 15.984 1.00 93.94 147 PHE A C 1
ATOM 1231 O O . PHE A 1 147 ? -1.883 2.991 15.325 1.00 93.94 147 PHE A O 1
ATOM 1238 N N . VAL A 1 148 ? -3.613 1.559 15.454 1.00 95.38 148 VAL A N 1
ATOM 1239 C CA . VAL A 1 148 ? -4.150 1.849 14.112 1.00 95.38 148 VAL A CA 1
ATOM 1240 C C . VAL A 1 148 ? -5.354 2.778 14.181 1.00 95.38 148 VAL A C 1
ATOM 1242 O O . VAL A 1 148 ? -6.155 2.704 15.108 1.00 95.38 148 VAL A O 1
ATOM 1245 N N . PHE A 1 149 ? -5.503 3.628 13.172 1.00 96.12 149 PHE A N 1
ATOM 1246 C CA . PHE A 1 149 ? -6.663 4.497 13.005 1.00 96.12 149 PHE A CA 1
ATOM 1247 C C . PHE A 1 149 ? -7.602 3.888 11.973 1.00 96.12 149 PHE A C 1
ATOM 1249 O O . PHE A 1 149 ? -7.174 3.601 10.851 1.00 96.12 149 PHE A O 1
ATOM 1256 N N . LEU A 1 150 ? -8.864 3.687 12.346 1.00 97.12 150 LEU A N 1
ATOM 1257 C CA . LEU A 1 150 ? -9.902 3.129 11.479 1.00 97.12 150 LEU A CA 1
ATOM 1258 C C . LEU A 1 150 ? -11.225 3.858 11.697 1.00 97.12 150 LEU A C 1
ATOM 1260 O O . LEU A 1 150 ? -11.439 4.483 12.736 1.00 97.12 150 LEU A O 1
ATOM 1264 N N . ILE A 1 151 ? -12.108 3.742 10.707 1.00 98.19 151 ILE A N 1
ATOM 1265 C CA . ILE A 1 151 ? -13.497 4.177 10.809 1.00 98.19 151 ILE A CA 1
ATOM 1266 C C . ILE A 1 151 ? -14.334 2.922 11.063 1.00 98.19 151 ILE A C 1
ATOM 1268 O O . ILE A 1 151 ? -14.234 1.945 10.318 1.00 98.19 151 ILE A O 1
ATOM 1272 N N . LEU A 1 152 ? -15.143 2.922 12.115 1.00 98.38 152 LEU A N 1
ATOM 1273 C CA . LEU A 1 152 ? -16.000 1.796 12.474 1.00 98.38 152 LEU A CA 1
ATOM 1274 C C . LEU A 1 152 ? -17.457 2.216 12.347 1.00 98.38 152 LEU A C 1
ATOM 1276 O O . LEU A 1 152 ? -17.874 3.182 12.982 1.00 98.38 152 LEU A O 1
ATOM 1280 N N . ARG A 1 153 ? -18.230 1.463 11.566 1.00 98.31 153 ARG A N 1
ATOM 1281 C CA . ARG A 1 153 ? -19.683 1.599 11.503 1.00 98.31 153 ARG A CA 1
ATOM 1282 C C . ARG A 1 153 ? -20.319 0.594 12.443 1.00 98.31 153 ARG A C 1
ATOM 1284 O O . ARG A 1 153 ? -19.994 -0.595 12.397 1.00 98.31 153 ARG A O 1
ATOM 1291 N N . GLY A 1 154 ? -21.245 1.047 13.268 1.00 98.25 154 GLY A N 1
ATOM 1292 C CA . GLY A 1 154 ? -21.880 0.195 14.263 1.00 98.25 154 GLY A CA 1
ATOM 1293 C C . GLY A 1 154 ? -22.878 0.953 15.116 1.00 98.25 154 GLY A C 1
ATOM 1294 O O . GLY A 1 154 ? -23.287 2.058 14.771 1.00 98.25 154 GLY A O 1
ATOM 1295 N N . ARG A 1 155 ? -23.270 0.359 16.239 1.00 98.06 155 ARG A N 1
ATOM 1296 C CA . ARG A 1 155 ? -24.175 0.981 17.215 1.00 98.06 155 ARG A CA 1
ATOM 1297 C C . ARG A 1 155 ? -23.719 0.687 18.636 1.00 98.06 155 ARG A C 1
ATOM 1299 O O . ARG A 1 155 ? -23.066 -0.328 18.884 1.00 98.06 155 ARG A O 1
ATOM 1306 N N . LYS A 1 156 ? -24.092 1.552 19.577 1.00 98.31 156 LYS A N 1
ATOM 1307 C CA . LYS A 1 156 ? -23.796 1.348 20.996 1.00 98.31 156 LYS A CA 1
ATOM 1308 C C . LYS A 1 156 ? -24.838 0.430 21.642 1.00 98.31 156 LYS A C 1
ATOM 1310 O O . LYS A 1 156 ? -26.035 0.711 21.609 1.00 98.31 156 LYS A O 1
ATOM 1315 N N . GLU A 1 157 ? -24.371 -0.639 22.278 1.00 98.12 157 GLU A N 1
ATOM 1316 C CA . GLU A 1 157 ? -25.167 -1.570 23.080 1.00 98.12 157 GLU A CA 1
ATOM 1317 C C . GLU A 1 157 ? -24.610 -1.602 24.512 1.00 98.12 157 GLU A C 1
ATOM 1319 O O . GLU A 1 157 ? -23.622 -2.270 24.817 1.00 98.12 157 GLU A O 1
ATOM 1324 N N . GLY A 1 158 ? -25.223 -0.824 25.409 1.00 96.88 158 GLY A N 1
ATOM 1325 C CA . GLY A 1 158 ? -24.673 -0.608 26.751 1.00 96.88 158 GLY A CA 1
ATOM 1326 C C . GLY A 1 158 ? -23.355 0.169 26.688 1.00 96.88 158 GLY A C 1
ATOM 1327 O O . GLY A 1 158 ? -23.330 1.280 26.168 1.00 96.88 158 GLY A O 1
ATOM 1328 N N . GLU A 1 159 ? -22.269 -0.417 27.195 1.00 97.50 159 GLU A N 1
ATOM 1329 C CA . GLU A 1 159 ? -20.919 0.182 27.209 1.00 97.50 159 GLU A CA 1
ATOM 1330 C C . GLU A 1 159 ? -20.023 -0.297 26.051 1.00 97.50 159 GLU A C 1
ATOM 1332 O O . GLU A 1 159 ? -18.832 0.010 26.011 1.00 97.50 159 GLU A O 1
ATOM 1337 N N . VAL A 1 160 ? -20.588 -1.059 25.111 1.00 98.44 160 VAL A N 1
ATOM 1338 C CA . VAL A 1 160 ? -19.859 -1.676 23.999 1.00 98.44 160 VAL A CA 1
ATOM 1339 C C . VAL A 1 160 ? -20.372 -1.120 22.676 1.00 98.44 160 VAL A C 1
ATOM 1341 O O . VAL A 1 160 ? -21.575 -0.938 22.484 1.00 98.44 160 VAL A O 1
ATOM 1344 N N . PHE A 1 161 ? -19.464 -0.852 21.746 1.00 98.62 161 PHE A N 1
ATOM 1345 C CA . PHE A 1 161 ? -19.788 -0.534 20.364 1.00 98.62 161 PHE A CA 1
ATOM 1346 C C . PHE A 1 161 ? -19.714 -1.805 19.517 1.00 98.62 161 PHE A C 1
ATOM 1348 O O . PHE A 1 161 ? -18.638 -2.380 19.327 1.00 98.62 161 PHE A O 1
ATOM 1355 N N . VAL A 1 162 ? -20.865 -2.251 19.019 1.00 98.44 162 VAL A N 1
ATOM 1356 C CA . VAL A 1 162 ? -20.968 -3.444 18.174 1.00 98.44 162 VAL A CA 1
ATOM 1357 C C . VAL A 1 162 ? -20.686 -3.042 16.733 1.00 98.44 162 VAL A C 1
ATOM 1359 O O . VAL A 1 162 ? -21.435 -2.265 16.137 1.00 98.44 162 VAL A O 1
ATOM 1362 N N . VAL A 1 163 ? -19.583 -3.551 16.186 1.00 98.44 163 VAL A N 1
ATOM 1363 C CA . VAL A 1 163 ? -19.065 -3.186 14.865 1.00 98.44 163 VAL A CA 1
ATOM 1364 C C . VAL A 1 163 ? -19.743 -4.025 13.782 1.00 98.44 163 VAL A C 1
ATOM 1366 O O . VAL A 1 163 ? -19.614 -5.250 13.755 1.00 98.44 163 VAL A O 1
ATOM 1369 N N . ASN A 1 164 ? -20.406 -3.345 12.847 1.00 97.62 164 ASN A N 1
ATOM 1370 C CA . ASN A 1 164 ? -21.063 -3.940 11.681 1.00 97.62 164 ASN A CA 1
ATOM 1371 C C . ASN A 1 164 ? -20.191 -3.872 10.420 1.00 97.62 164 ASN A C 1
ATOM 1373 O O . ASN A 1 164 ? -20.275 -4.749 9.564 1.00 97.62 164 ASN A O 1
ATOM 1377 N N . GLU A 1 165 ? -19.364 -2.833 10.288 1.00 97.62 165 GLU A N 1
ATOM 1378 C CA . GLU A 1 165 ? -18.496 -2.624 9.128 1.00 97.62 165 GLU A CA 1
ATOM 1379 C C . GLU A 1 165 ? -17.228 -1.855 9.532 1.00 97.62 165 GLU A C 1
ATOM 1381 O O . GLU A 1 165 ? -17.248 -0.985 10.403 1.00 97.62 165 GLU A O 1
ATOM 1386 N N . VAL A 1 166 ? -16.109 -2.184 8.880 1.00 97.56 166 VAL A N 1
ATOM 1387 C CA . VAL A 1 166 ? -14.846 -1.448 8.997 1.00 97.56 166 VAL A CA 1
ATOM 1388 C C . VAL A 1 166 ? -14.610 -0.677 7.707 1.00 97.56 166 VAL A C 1
ATOM 1390 O O . VAL A 1 166 ? -14.464 -1.263 6.632 1.00 97.56 166 VAL A O 1
ATOM 1393 N N . LYS A 1 167 ? -14.543 0.644 7.837 1.00 96.31 167 LYS A N 1
ATOM 1394 C CA . LYS A 1 167 ? -14.224 1.587 6.773 1.00 96.31 167 LYS A CA 1
ATOM 1395 C C . LYS A 1 167 ? -12.790 2.093 6.944 1.00 96.31 167 LYS A C 1
ATOM 1397 O O . LYS A 1 167 ? -12.197 2.047 8.024 1.00 96.31 167 LYS A O 1
ATOM 1402 N N . TYR A 1 168 ? -12.228 2.590 5.852 1.00 94.69 168 TYR A N 1
ATOM 1403 C CA . TYR A 1 168 ? -10.863 3.098 5.802 1.00 94.69 168 TYR A CA 1
ATOM 1404 C C . TYR A 1 168 ? -10.889 4.554 5.321 1.00 94.69 168 TYR A C 1
ATOM 1406 O O . TYR A 1 168 ? -11.697 4.861 4.443 1.00 94.69 168 TYR A O 1
ATOM 1414 N N . PRO A 1 169 ? -10.030 5.438 5.865 1.00 92.12 169 PRO A N 1
ATOM 1415 C CA . PRO A 1 169 ? -9.824 6.780 5.323 1.00 92.12 169 PRO A CA 1
ATOM 1416 C C . PRO A 1 169 ? -9.584 6.747 3.808 1.00 92.12 169 PRO A C 1
ATOM 1418 O O . PRO A 1 169 ? -8.991 5.789 3.304 1.00 92.12 169 PRO A O 1
ATOM 1421 N N . SER A 1 170 ? -10.024 7.783 3.093 1.00 88.81 170 SER A N 1
ATOM 1422 C CA . SER A 1 170 ? -9.867 7.892 1.645 1.00 88.81 170 SER A CA 1
ATOM 1423 C C . SER A 1 170 ? -8.394 7.964 1.257 1.00 88.81 170 SER A C 1
ATOM 1425 O O . SER A 1 170 ? -7.544 8.426 2.026 1.00 88.81 170 SER A O 1
ATOM 1427 N N . TRP A 1 171 ? -8.057 7.446 0.076 1.00 83.81 171 TRP A N 1
ATOM 1428 C CA . TRP A 1 171 ? -6.683 7.399 -0.420 1.00 83.81 171 TRP A CA 1
ATOM 1429 C C . TRP A 1 171 ? -6.513 8.488 -1.458 1.00 83.81 171 TRP A C 1
ATOM 1431 O O . TRP A 1 171 ? -6.953 8.354 -2.597 1.00 83.81 171 TRP A O 1
ATOM 1441 N N . THR A 1 172 ? -5.884 9.593 -1.074 1.00 70.94 172 THR A N 1
ATOM 1442 C CA . THR A 1 172 ? -5.525 10.609 -2.058 1.00 70.94 172 THR A CA 1
ATOM 1443 C C . THR A 1 172 ? -4.263 10.143 -2.784 1.00 70.94 172 THR A C 1
ATOM 1445 O O . THR A 1 172 ? -3.152 10.281 -2.261 1.00 70.94 172 THR A O 1
ATOM 1448 N N . GLN A 1 173 ? -4.425 9.587 -3.984 1.00 65.62 173 GLN A N 1
ATOM 1449 C CA . GLN A 1 173 ? -3.335 9.531 -4.955 1.00 65.62 173 GLN A CA 1
ATOM 1450 C C . GLN A 1 173 ? -3.137 10.947 -5.512 1.00 65.62 173 GLN A C 1
ATOM 1452 O O . GLN A 1 173 ? -4.098 11.698 -5.691 1.00 65.62 173 GLN A O 1
ATOM 1457 N N . LYS A 1 174 ? -1.891 11.365 -5.756 1.00 59.94 174 LYS A N 1
ATOM 1458 C CA . LYS A 1 174 ? -1.675 12.576 -6.558 1.00 59.94 174 LYS A CA 1
ATOM 1459 C C . LYS A 1 174 ? -2.092 12.244 -7.983 1.00 59.94 174 LYS A C 1
ATOM 1461 O O . LYS A 1 174 ? -1.444 11.408 -8.605 1.00 59.94 174 LYS A O 1
ATOM 1466 N N . ASP A 1 175 ? -3.119 12.925 -8.488 1.00 43.66 175 ASP A N 1
ATOM 1467 C CA . ASP A 1 175 ? -3.492 12.890 -9.901 1.00 43.66 175 ASP A CA 1
ATOM 1468 C C . ASP A 1 175 ? -2.317 13.388 -10.753 1.00 43.66 175 ASP A C 1
ATOM 1470 O O . ASP A 1 175 ? -2.179 14.577 -11.052 1.00 43.66 175 ASP A O 1
ATOM 1474 N N . PHE A 1 176 ? -1.442 12.478 -11.164 1.00 44.56 176 PHE A N 1
ATOM 1475 C CA . PHE A 1 176 ? -0.587 12.711 -12.310 1.00 44.56 176 PHE A CA 1
ATOM 1476 C C . PHE A 1 176 ? -1.367 12.257 -13.532 1.00 44.56 176 PHE A C 1
ATOM 1478 O O . PHE A 1 176 ? -1.686 11.079 -13.677 1.00 44.56 176 PHE A O 1
ATOM 1485 N N . LYS A 1 177 ? -1.725 13.218 -14.392 1.00 34.91 177 LYS A N 1
ATOM 1486 C CA . LYS A 1 177 ? -2.424 12.961 -15.655 1.00 34.91 177 LYS A CA 1
ATOM 1487 C C . LYS A 1 177 ? -1.707 11.836 -16.399 1.00 34.91 177 LYS A C 1
ATOM 1489 O O . LYS A 1 177 ? -0.625 12.053 -16.938 1.00 34.91 177 LYS A O 1
ATOM 1494 N N . SER A 1 178 ? -2.315 10.652 -16.416 1.00 36.72 178 SER A N 1
ATOM 1495 C CA . SER A 1 178 ? -1.840 9.549 -17.242 1.00 36.72 178 SER A CA 1
ATOM 1496 C C . SER A 1 178 ? -1.821 10.016 -18.697 1.00 36.72 178 SER A C 1
ATOM 1498 O O . SER A 1 178 ? -2.828 10.488 -19.231 1.00 36.72 178 SER A O 1
ATOM 1500 N N . THR A 1 179 ? -0.659 9.963 -19.334 1.00 30.06 179 THR A N 1
ATOM 1501 C CA . THR A 1 179 ? -0.559 10.118 -20.781 1.00 30.06 179 THR A CA 1
ATOM 1502 C C . THR A 1 179 ? -0.755 8.747 -21.405 1.00 30.06 179 THR A C 1
ATOM 1504 O O . THR A 1 179 ? 0.150 7.928 -21.380 1.00 30.06 179 THR A O 1
ATOM 1507 N N . ASN A 1 180 ? -1.955 8.561 -21.955 1.00 30.55 180 ASN A N 1
ATOM 1508 C CA . ASN A 1 180 ? -2.373 7.582 -22.959 1.00 30.55 180 ASN A CA 1
ATOM 1509 C C . ASN A 1 180 ? -2.119 6.090 -22.681 1.00 30.55 180 ASN A C 1
ATOM 1511 O O . ASN A 1 180 ? -1.006 5.582 -22.719 1.00 30.55 180 ASN A O 1
ATOM 1515 N N . SER A 1 181 ? -3.237 5.377 -22.566 1.00 32.81 181 SER A N 1
ATOM 1516 C CA . SER A 1 181 ? -3.374 3.933 -22.755 1.00 32.81 181 SER A CA 1
ATOM 1517 C C . SER A 1 181 ? -2.714 3.443 -24.049 1.00 32.81 181 SER A C 1
ATOM 1519 O O . SER A 1 181 ? -2.962 4.023 -25.112 1.00 32.81 181 SER A O 1
ATOM 1521 N N . ILE A 1 182 ? -1.982 2.328 -23.987 1.00 35.38 182 ILE A N 1
ATOM 1522 C CA . ILE A 1 182 ? -1.501 1.605 -25.170 1.00 35.38 182 ILE A CA 1
ATOM 1523 C C . ILE A 1 182 ? -2.189 0.239 -25.281 1.00 35.38 182 ILE A C 1
ATOM 1525 O O . ILE A 1 182 ? -2.436 -0.465 -24.307 1.00 35.38 182 ILE A O 1
ATOM 1529 N N . SER A 1 183 ? -2.535 -0.058 -26.529 1.00 34.12 183 SER A N 1
ATOM 1530 C CA . SER A 1 183 ? -3.216 -1.219 -27.090 1.00 34.12 183 SER A CA 1
ATOM 1531 C C . SER A 1 183 ? -2.451 -2.541 -26.970 1.00 34.12 183 SER A C 1
ATOM 1533 O O . SER A 1 183 ? -1.242 -2.563 -27.168 1.00 34.12 183 SER A O 1
ATOM 1535 N N . ASN A 1 184 ? -3.211 -3.628 -26.789 1.00 30.39 184 ASN A N 1
ATOM 1536 C CA . ASN A 1 184 ? -2.898 -5.060 -26.948 1.00 30.39 184 ASN A CA 1
ATOM 1537 C C . ASN A 1 184 ? -1.647 -5.411 -27.790 1.00 30.39 184 ASN A C 1
ATOM 1539 O O . ASN A 1 184 ? -1.768 -5.790 -28.957 1.00 30.39 184 ASN A O 1
ATOM 1543 N N . GLY A 1 185 ? -0.462 -5.342 -27.184 1.00 33.22 185 GLY A N 1
ATOM 1544 C CA . GLY A 1 185 ? 0.768 -5.963 -27.679 1.00 33.22 185 GLY A CA 1
ATOM 1545 C C . GLY A 1 185 ? 1.045 -7.279 -26.949 1.00 33.22 185 GLY A C 1
ATOM 1546 O O . GLY A 1 185 ? 0.675 -7.449 -25.787 1.00 33.22 185 GLY A O 1
ATOM 1547 N N . THR A 1 186 ? 1.672 -8.233 -27.631 1.00 35.41 186 THR A N 1
ATOM 1548 C CA . THR A 1 186 ? 2.201 -9.463 -27.028 1.00 35.41 186 THR A CA 1
ATOM 1549 C C . THR A 1 186 ? 3.356 -9.139 -26.077 1.00 35.41 186 THR A C 1
ATOM 1551 O O . THR A 1 186 ? 4.237 -8.353 -26.402 1.00 35.41 186 THR A O 1
ATOM 1554 N N . VAL A 1 187 ? 3.369 -9.781 -24.902 1.00 41.94 187 VAL A N 1
ATOM 1555 C CA . VAL A 1 187 ? 4.296 -9.519 -23.776 1.00 41.94 187 VAL A CA 1
ATOM 1556 C C . VAL A 1 187 ? 5.789 -9.710 -24.112 1.00 41.94 187 VAL A C 1
ATOM 1558 O O . VAL A 1 187 ? 6.649 -9.316 -23.333 1.00 41.94 187 VAL A O 1
ATOM 1561 N N . SER A 1 188 ? 6.116 -10.298 -25.266 1.00 40.72 188 SER A N 1
ATOM 1562 C CA . SER A 1 188 ? 7.489 -10.551 -25.719 1.00 40.72 188 SER A CA 1
ATOM 1563 C C . SER A 1 188 ? 8.242 -9.323 -26.231 1.00 40.72 188 SER A C 1
ATOM 1565 O O . SER A 1 188 ? 9.461 -9.399 -26.347 1.00 40.72 188 SER A O 1
ATOM 1567 N N . ASP A 1 189 ? 7.547 -8.223 -26.533 1.00 40.84 189 ASP A N 1
ATOM 1568 C CA . ASP A 1 189 ? 8.122 -7.118 -27.315 1.00 40.84 189 ASP A CA 1
ATOM 1569 C C . ASP A 1 189 ? 8.471 -5.886 -26.460 1.00 40.84 189 ASP A C 1
ATOM 1571 O O . ASP A 1 189 ? 8.876 -4.853 -26.990 1.00 40.84 189 ASP A O 1
ATOM 1575 N N . PHE A 1 190 ? 8.321 -5.973 -25.134 1.00 49.56 190 PHE A N 1
ATOM 1576 C CA . PHE A 1 190 ? 8.605 -4.852 -24.238 1.00 49.56 190 PHE A CA 1
ATOM 1577 C C . PHE A 1 190 ? 10.106 -4.732 -23.978 1.00 49.56 190 PHE A C 1
ATOM 1579 O O . PHE A 1 190 ? 10.722 -5.587 -23.342 1.00 49.56 190 PHE A O 1
ATOM 1586 N N . THR A 1 191 ? 10.692 -3.637 -24.456 1.00 55.22 191 THR A N 1
ATOM 1587 C CA . THR A 1 191 ? 12.138 -3.389 -24.383 1.00 55.22 191 THR A CA 1
ATOM 1588 C C . THR A 1 191 ? 12.606 -2.795 -23.053 1.00 55.22 191 THR A C 1
ATOM 1590 O O . THR A 1 191 ? 13.810 -2.698 -22.834 1.00 55.22 191 THR A O 1
ATOM 1593 N N . LYS A 1 192 ? 11.684 -2.383 -22.166 1.00 67.19 192 LYS A N 1
ATOM 1594 C CA . LYS A 1 192 ? 12.019 -1.543 -21.006 1.00 67.19 192 LYS A CA 1
ATOM 1595 C C . LYS A 1 192 ? 11.425 -2.049 -19.704 1.00 67.19 192 LYS A C 1
ATOM 1597 O O . LYS A 1 192 ? 10.252 -1.833 -19.389 1.00 67.19 192 LYS A O 1
ATOM 1602 N N . THR A 1 193 ? 12.273 -2.709 -18.926 1.00 70.44 193 THR A N 1
ATOM 1603 C CA . THR A 1 193 ? 11.887 -3.340 -17.663 1.00 70.44 193 THR A CA 1
ATOM 1604 C C . THR A 1 193 ? 12.690 -2.779 -16.494 1.00 70.44 193 THR A C 1
ATOM 1606 O O . THR A 1 193 ? 13.886 -2.494 -16.616 1.00 70.44 193 THR A O 1
ATOM 1609 N N . ILE A 1 194 ? 12.023 -2.617 -15.349 1.00 77.81 194 ILE A N 1
ATOM 1610 C CA . ILE A 1 194 ? 12.677 -2.397 -14.055 1.00 77.81 194 ILE A CA 1
ATOM 1611 C C . ILE A 1 194 ? 12.624 -3.706 -13.284 1.00 77.81 194 ILE A C 1
ATOM 1613 O O . ILE A 1 194 ? 11.543 -4.269 -13.085 1.00 77.81 194 ILE A O 1
ATOM 1617 N N . LEU A 1 195 ? 13.783 -4.180 -12.838 1.00 78.31 195 LEU A N 1
ATOM 1618 C CA . LEU A 1 195 ? 13.888 -5.415 -12.073 1.00 78.31 195 LEU A CA 1
ATOM 1619 C C . LEU A 1 195 ? 14.100 -5.127 -10.588 1.00 78.31 195 LEU A C 1
ATOM 1621 O O . LEU A 1 195 ? 14.967 -4.338 -10.208 1.00 78.31 195 LEU A O 1
ATOM 1625 N N . PHE A 1 196 ? 13.316 -5.800 -9.748 1.00 78.88 196 PHE A N 1
ATOM 1626 C CA . PHE A 1 196 ? 13.343 -5.676 -8.295 1.00 78.88 196 PHE A CA 1
ATOM 1627 C C . PHE A 1 196 ? 13.798 -6.991 -7.659 1.00 78.88 196 PHE A C 1
ATOM 1629 O O . PHE A 1 196 ? 13.186 -8.045 -7.867 1.00 78.88 196 PHE A O 1
ATOM 1636 N N . PHE A 1 197 ? 14.850 -6.917 -6.844 1.00 73.62 197 PHE A N 1
ATOM 1637 C CA . PHE A 1 197 ? 15.518 -8.088 -6.286 1.00 73.62 197 PHE A CA 1
ATOM 1638 C C . PHE A 1 197 ? 15.751 -7.994 -4.777 1.00 73.62 197 PHE A C 1
ATOM 1640 O O . PHE A 1 197 ? 16.333 -7.029 -4.271 1.00 73.62 197 PHE A O 1
ATOM 1647 N N . TYR A 1 198 ? 15.399 -9.075 -4.074 1.00 72.19 198 TYR A N 1
ATOM 1648 C CA . TYR A 1 198 ? 15.668 -9.245 -2.649 1.00 72.19 198 TYR A CA 1
ATOM 1649 C C . TYR A 1 198 ? 16.496 -10.510 -2.367 1.00 72.19 198 TYR A C 1
ATOM 1651 O O . TYR A 1 198 ? 16.100 -11.622 -2.714 1.00 72.19 198 TYR A O 1
ATOM 1659 N N . GLY A 1 199 ? 17.649 -10.347 -1.708 1.00 60.94 199 GLY A N 1
ATOM 1660 C CA . GLY A 1 199 ? 18.541 -11.435 -1.284 1.00 60.94 199 GLY A CA 1
ATOM 1661 C C . GLY A 1 199 ? 19.701 -11.758 -2.236 1.00 60.94 199 GLY A C 1
ATOM 1662 O O . GLY A 1 199 ? 19.936 -11.073 -3.232 1.00 60.94 199 GLY A O 1
ATOM 1663 N N . ASN A 1 200 ? 20.442 -12.819 -1.894 1.00 57.69 200 ASN A N 1
ATOM 1664 C CA . ASN A 1 200 ? 21.638 -13.270 -2.612 1.00 57.69 200 ASN A CA 1
ATOM 1665 C C . ASN A 1 200 ? 21.297 -14.162 -3.800 1.00 57.69 200 ASN A C 1
ATOM 1667 O O . ASN A 1 200 ? 20.589 -15.158 -3.649 1.00 57.69 200 ASN A O 1
ATOM 1671 N N . PHE A 1 201 ? 21.861 -13.827 -4.957 1.00 63.19 201 PHE A N 1
ATOM 1672 C CA . PHE A 1 201 ? 21.684 -14.571 -6.197 1.00 63.19 201 PHE A CA 1
ATOM 1673 C C . PHE A 1 201 ? 22.923 -15.393 -6.541 1.00 63.19 201 PHE A C 1
ATOM 1675 O O . PHE A 1 201 ? 24.059 -14.979 -6.314 1.00 63.19 201 PHE A O 1
ATOM 1682 N N . SER A 1 202 ? 22.657 -16.545 -7.142 1.00 53.88 202 SER A N 1
ATOM 1683 C CA . SER A 1 202 ? 23.613 -17.429 -7.801 1.00 53.88 202 SER A CA 1
ATOM 1684 C C . SER A 1 202 ? 22.867 -18.084 -8.964 1.00 53.88 202 SER A C 1
ATOM 1686 O O . SER A 1 202 ? 22.103 -19.025 -8.741 1.00 53.88 202 SER A O 1
ATOM 1688 N N . GLY A 1 203 ? 22.980 -17.529 -10.168 1.00 56.09 203 GLY A N 1
ATOM 1689 C CA . GLY A 1 203 ? 22.285 -18.010 -11.365 1.00 56.09 203 GLY A CA 1
ATOM 1690 C C . GLY A 1 203 ? 22.287 -16.967 -12.483 1.00 56.09 203 GLY A C 1
ATOM 1691 O O . GLY A 1 203 ? 22.368 -15.773 -12.194 1.00 56.09 203 GLY A O 1
ATOM 1692 N N . ASP A 1 204 ? 22.188 -17.430 -13.729 1.00 56.66 204 ASP A N 1
ATOM 1693 C CA . ASP A 1 204 ? 22.165 -16.574 -14.918 1.00 56.66 204 ASP A CA 1
ATOM 1694 C C . ASP A 1 204 ? 20.784 -15.921 -15.066 1.00 56.66 204 ASP A C 1
ATOM 1696 O O . ASP A 1 204 ? 19.767 -16.601 -15.231 1.00 56.66 204 ASP A O 1
ATOM 1700 N N . ILE A 1 205 ? 20.732 -14.593 -15.007 1.00 59.75 205 ILE A N 1
ATOM 1701 C CA . ILE A 1 205 ? 19.520 -13.818 -15.291 1.00 59.75 205 ILE A CA 1
ATOM 1702 C C . ILE A 1 205 ? 19.652 -13.273 -16.715 1.00 59.75 205 ILE A C 1
ATOM 1704 O O . ILE A 1 205 ? 20.695 -12.731 -17.083 1.00 59.75 205 ILE A O 1
ATOM 1708 N N . ASN A 1 206 ? 18.602 -13.397 -17.533 1.00 60.06 206 ASN A N 1
ATOM 1709 C CA . ASN A 1 206 ? 18.591 -12.691 -18.810 1.00 60.06 206 ASN A CA 1
ATOM 1710 C C . ASN A 1 206 ? 18.320 -11.198 -18.559 1.00 60.06 206 ASN A C 1
ATOM 1712 O O . ASN A 1 206 ? 17.246 -10.833 -18.084 1.00 60.06 206 ASN A O 1
ATOM 1716 N N . PHE A 1 207 ? 19.305 -10.359 -18.877 1.00 61.44 207 PHE A N 1
ATOM 1717 C CA . PHE A 1 207 ? 19.272 -8.908 -18.692 1.00 61.44 207 PHE A CA 1
ATOM 1718 C C . PHE A 1 207 ? 19.065 -8.122 -19.997 1.00 61.44 207 PHE A C 1
ATOM 1720 O O . PHE A 1 207 ? 19.184 -6.901 -19.982 1.00 61.44 207 PHE A O 1
ATOM 1727 N N . GLU A 1 208 ? 18.811 -8.788 -21.129 1.00 55.38 208 GLU A N 1
ATOM 1728 C CA . GLU A 1 208 ? 18.864 -8.177 -22.469 1.00 55.38 208 GLU A CA 1
ATOM 1729 C C . GLU A 1 208 ? 17.897 -6.990 -22.673 1.00 55.38 208 GLU A C 1
ATOM 1731 O O . GLU A 1 208 ? 18.154 -6.170 -23.547 1.00 55.38 208 GLU A O 1
ATOM 1736 N N . ASN A 1 209 ? 16.865 -6.834 -21.826 1.00 59.12 209 ASN A N 1
ATOM 1737 C CA . ASN A 1 209 ? 15.819 -5.801 -21.950 1.00 59.12 209 ASN A CA 1
ATOM 1738 C C . ASN A 1 209 ? 15.569 -4.986 -20.658 1.00 59.12 209 ASN A C 1
ATOM 1740 O O . ASN A 1 209 ? 14.456 -4.502 -20.419 1.00 59.12 209 ASN A O 1
ATOM 1744 N N . SER A 1 210 ? 16.552 -4.888 -19.758 1.00 60.19 210 SER A N 1
ATOM 1745 C CA . SER A 1 210 ? 16.380 -4.209 -18.461 1.00 60.19 210 SER A CA 1
ATOM 1746 C C . SER A 1 210 ? 17.148 -2.896 -18.377 1.00 60.19 210 SER A C 1
ATOM 1748 O O . SER A 1 210 ? 18.364 -2.868 -18.543 1.00 60.19 210 SER A O 1
ATOM 1750 N N . GLU A 1 211 ? 16.437 -1.810 -18.061 1.00 62.59 211 GLU A N 1
ATOM 1751 C CA . GLU A 1 211 ? 17.026 -0.466 -17.974 1.00 62.59 211 GLU A CA 1
ATOM 1752 C C . GLU A 1 211 ? 17.488 -0.115 -16.549 1.00 62.59 211 GLU A C 1
ATOM 1754 O O . GLU A 1 211 ? 18.452 0.636 -16.387 1.00 62.59 211 GLU A O 1
ATOM 1759 N N . VAL A 1 212 ? 16.818 -0.642 -15.511 1.00 61.59 212 VAL A N 1
ATOM 1760 C CA . VAL A 1 212 ? 17.088 -0.294 -14.102 1.00 61.59 212 VAL A CA 1
ATOM 1761 C C . VAL A 1 212 ? 16.967 -1.507 -13.181 1.00 61.59 212 VAL A C 1
ATOM 1763 O O . VAL A 1 212 ? 16.030 -2.300 -13.286 1.00 61.59 212 VAL A O 1
ATOM 1766 N N . PHE A 1 213 ? 17.894 -1.601 -12.224 1.00 67.38 213 PHE A N 1
ATOM 1767 C CA . PHE A 1 213 ? 17.930 -2.645 -11.200 1.00 67.38 213 PHE A CA 1
ATOM 1768 C C . PHE A 1 213 ? 17.792 -2.029 -9.819 1.00 67.38 213 PHE A C 1
ATOM 1770 O O . PHE A 1 213 ? 18.621 -1.211 -9.431 1.00 67.38 213 PHE A O 1
ATOM 1777 N N . LEU A 1 214 ? 16.782 -2.456 -9.065 1.00 63.25 214 LEU A N 1
ATOM 1778 C CA . LEU A 1 214 ? 16.589 -2.085 -7.668 1.00 63.25 214 LEU A CA 1
ATOM 1779 C C . LEU A 1 214 ? 16.861 -3.295 -6.788 1.00 63.25 214 LEU A C 1
ATOM 1781 O O . LEU A 1 214 ? 16.140 -4.295 -6.830 1.00 63.25 214 LEU A O 1
ATOM 1785 N N . MET A 1 215 ? 17.931 -3.207 -6.004 1.00 65.50 215 MET A N 1
ATOM 1786 C CA . MET A 1 215 ? 18.452 -4.345 -5.257 1.00 65.50 215 MET A CA 1
ATOM 1787 C C . MET A 1 215 ? 18.676 -4.009 -3.794 1.00 65.50 215 MET A C 1
ATOM 1789 O O . MET A 1 215 ? 19.272 -2.986 -3.466 1.00 65.50 215 MET A O 1
ATOM 1793 N N . CYS A 1 216 ? 18.273 -4.924 -2.916 1.00 62.69 216 CYS A N 1
ATOM 1794 C CA . CYS A 1 216 ? 18.677 -4.862 -1.519 1.00 62.69 216 CYS A CA 1
ATOM 1795 C C . CYS A 1 216 ? 20.151 -5.288 -1.309 1.00 62.69 216 CYS A C 1
ATOM 1797 O O . CYS A 1 216 ? 20.702 -6.051 -2.110 1.00 62.69 216 CYS A O 1
ATOM 1799 N N . PRO A 1 217 ? 20.784 -4.858 -0.203 1.00 53.81 217 PRO A N 1
ATOM 1800 C CA . PRO A 1 217 ? 22.241 -4.728 -0.076 1.00 53.81 217 PRO A CA 1
ATOM 1801 C C . PRO A 1 217 ? 23.053 -6.025 -0.075 1.00 53.81 217 PRO A C 1
ATOM 1803 O O . PRO A 1 217 ? 24.268 -5.999 -0.251 1.00 53.81 217 PRO A O 1
ATOM 1806 N N . GLU A 1 218 ? 22.423 -7.179 0.141 1.00 55.59 218 GLU A N 1
ATOM 1807 C CA . GLU A 1 218 ? 23.169 -8.421 0.377 1.00 55.59 218 GLU A CA 1
ATOM 1808 C C . GLU A 1 218 ? 23.917 -8.926 -0.879 1.00 55.59 218 GLU A C 1
ATOM 1810 O O . GLU A 1 218 ? 24.898 -9.663 -0.767 1.00 55.59 218 GLU A O 1
ATOM 1815 N N . ASN A 1 219 ? 23.535 -8.482 -2.082 1.00 56.25 219 ASN A N 1
ATOM 1816 C CA . ASN A 1 219 ? 23.953 -9.113 -3.332 1.00 56.25 219 ASN A CA 1
ATOM 1817 C C . ASN A 1 219 ? 25.187 -8.467 -3.991 1.00 56.25 219 ASN A C 1
ATOM 1819 O O . ASN A 1 219 ? 25.067 -7.442 -4.657 1.00 56.25 219 ASN A O 1
ATOM 1823 N N . LYS A 1 220 ? 26.369 -9.090 -3.865 1.00 56.09 220 LYS A N 1
ATOM 1824 C CA . LYS A 1 220 ? 27.609 -8.647 -4.541 1.00 56.09 220 LYS A CA 1
ATOM 1825 C C . LYS A 1 220 ? 27.751 -9.131 -5.993 1.00 56.09 220 LYS A C 1
ATOM 1827 O O . LYS A 1 220 ? 28.305 -8.405 -6.807 1.00 56.09 220 LYS A O 1
ATOM 1832 N N . PHE A 1 221 ? 27.256 -10.325 -6.325 1.00 55.69 221 PHE A N 1
ATOM 1833 C CA . PHE A 1 221 ? 27.494 -10.969 -7.628 1.00 55.69 221 PHE A CA 1
ATOM 1834 C C . PHE A 1 221 ? 26.746 -10.277 -8.776 1.00 55.69 221 PHE A C 1
ATOM 1836 O O . PHE A 1 221 ? 27.352 -9.887 -9.770 1.00 55.69 221 PHE A O 1
ATOM 1843 N N . VAL A 1 222 ? 25.442 -10.033 -8.605 1.00 59.16 222 VAL A N 1
ATOM 1844 C CA . VAL A 1 222 ? 24.621 -9.360 -9.632 1.00 59.16 222 VAL A CA 1
ATOM 1845 C C . VAL A 1 222 ? 25.099 -7.927 -9.860 1.00 59.16 222 VAL A C 1
ATOM 1847 O O . VAL A 1 222 ? 25.032 -7.429 -10.980 1.00 59.16 222 VAL A O 1
ATOM 1850 N N . ARG A 1 223 ? 25.650 -7.276 -8.823 1.00 61.16 223 ARG A N 1
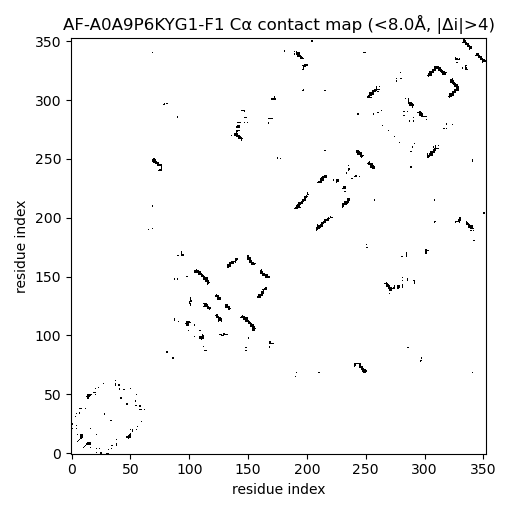ATOM 1851 C CA . ARG A 1 223 ? 26.259 -5.948 -8.966 1.00 61.16 223 ARG A CA 1
ATOM 1852 C C . ARG A 1 223 ? 27.415 -5.957 -9.946 1.00 61.16 223 ARG A C 1
ATOM 1854 O O . ARG A 1 223 ? 27.517 -5.056 -10.772 1.00 61.16 223 ARG A O 1
ATOM 1861 N N . GLU A 1 224 ? 28.309 -6.931 -9.819 1.00 62.84 224 GLU A N 1
ATOM 1862 C CA . GLU A 1 224 ? 29.455 -7.031 -10.712 1.00 62.84 224 GLU A CA 1
ATOM 1863 C C . GLU A 1 224 ? 28.990 -7.331 -12.132 1.00 62.84 224 GLU A C 1
ATOM 1865 O O . GLU A 1 224 ? 29.411 -6.641 -13.055 1.00 62.84 224 GLU A O 1
ATOM 1870 N N . GLU A 1 225 ? 28.069 -8.273 -12.319 1.00 61.12 225 GLU A N 1
ATOM 1871 C CA . GLU A 1 225 ? 27.587 -8.632 -13.653 1.00 61.12 225 GLU A CA 1
ATOM 1872 C C . GLU A 1 225 ? 26.858 -7.476 -14.361 1.00 61.12 225 GLU A C 1
ATOM 1874 O O . GLU A 1 225 ? 27.161 -7.164 -15.514 1.00 61.12 225 GLU A O 1
ATOM 1879 N N . ALA A 1 226 ? 25.961 -6.773 -13.664 1.00 61.66 226 ALA A N 1
ATOM 1880 C CA . ALA A 1 226 ? 25.268 -5.617 -14.225 1.00 61.66 226 ALA A CA 1
ATOM 1881 C C . ALA A 1 226 ? 26.236 -4.451 -14.527 1.00 61.66 226 ALA A C 1
ATOM 1883 O O . ALA A 1 226 ? 26.117 -3.822 -15.581 1.00 61.66 226 ALA A O 1
ATOM 1884 N N . LYS A 1 227 ? 27.263 -4.219 -13.687 1.00 65.06 227 LYS A N 1
ATOM 1885 C CA . LYS A 1 227 ? 28.334 -3.240 -13.974 1.00 65.06 227 LYS A CA 1
ATOM 1886 C C . LYS A 1 227 ? 29.110 -3.603 -15.242 1.00 65.06 227 LYS A C 1
ATOM 1888 O O . LYS A 1 227 ? 29.359 -2.721 -16.060 1.00 65.06 227 LYS A O 1
ATOM 1893 N N . HIS A 1 228 ? 29.453 -4.879 -15.441 1.00 61.00 228 HIS A N 1
ATOM 1894 C CA . HIS A 1 228 ? 30.143 -5.337 -16.657 1.00 61.00 228 HIS A CA 1
ATOM 1895 C C . HIS A 1 228 ? 29.313 -5.112 -17.929 1.00 61.00 228 HIS A C 1
ATOM 1897 O O . HIS A 1 228 ? 29.883 -4.891 -18.995 1.00 61.00 228 HIS A O 1
ATOM 1903 N N . ARG A 1 229 ? 27.979 -5.138 -17.823 1.00 57.88 229 ARG A N 1
ATOM 1904 C CA . ARG A 1 229 ? 27.051 -4.931 -18.946 1.00 57.88 229 ARG A CA 1
ATOM 1905 C C . ARG A 1 229 ? 26.627 -3.468 -19.146 1.00 57.88 229 ARG A C 1
ATOM 1907 O O . ARG A 1 229 ? 25.829 -3.197 -20.036 1.00 57.88 229 ARG A O 1
ATOM 1914 N N . GLY A 1 230 ? 27.152 -2.524 -18.357 1.00 56.50 230 GLY A N 1
ATOM 1915 C CA . GLY A 1 230 ? 26.826 -1.094 -18.476 1.00 56.50 230 GLY A CA 1
ATOM 1916 C C . GLY A 1 230 ? 25.406 -0.729 -18.028 1.00 56.50 230 GLY A C 1
ATOM 1917 O O . GLY A 1 230 ? 24.876 0.302 -18.433 1.00 56.50 230 GLY A O 1
ATOM 1918 N N . ILE A 1 231 ? 24.786 -1.576 -17.211 1.00 61.97 231 ILE A N 1
ATOM 1919 C CA . ILE A 1 231 ? 23.420 -1.408 -16.720 1.00 61.97 231 ILE A CA 1
ATOM 1920 C C . ILE A 1 231 ? 23.398 -0.426 -15.537 1.00 61.97 231 ILE A C 1
ATOM 1922 O O . ILE A 1 231 ? 24.261 -0.485 -14.657 1.00 61.97 231 ILE A O 1
ATOM 1926 N N . ASN A 1 232 ? 22.378 0.438 -15.466 1.00 60.84 232 ASN A N 1
ATOM 1927 C CA . ASN A 1 232 ? 22.169 1.318 -14.314 1.00 60.84 232 ASN A CA 1
ATOM 1928 C C . ASN A 1 232 ? 21.664 0.517 -13.105 1.00 60.84 232 ASN A C 1
ATOM 1930 O O . ASN A 1 232 ? 20.522 0.054 -13.059 1.00 60.84 232 ASN A O 1
ATOM 1934 N N . ILE A 1 233 ? 22.525 0.375 -12.100 1.00 62.50 233 ILE A N 1
ATOM 1935 C CA . ILE A 1 233 ? 22.194 -0.280 -10.834 1.00 62.50 233 ILE A CA 1
ATOM 1936 C C . ILE A 1 233 ? 21.840 0.790 -9.821 1.00 62.50 233 ILE A C 1
ATOM 1938 O O . ILE A 1 233 ? 22.641 1.686 -9.588 1.00 62.50 233 ILE A O 1
ATOM 1942 N N . VAL A 1 234 ? 20.686 0.648 -9.179 1.00 61.12 234 VAL A N 1
ATOM 1943 C CA . VAL A 1 234 ? 20.292 1.416 -8.004 1.00 61.12 234 VAL A CA 1
ATOM 1944 C C . VAL A 1 234 ? 20.338 0.495 -6.795 1.00 61.12 234 VAL A C 1
ATOM 1946 O O . VAL A 1 234 ? 19.418 -0.279 -6.525 1.00 61.12 234 VAL A O 1
ATOM 1949 N N . ASP A 1 235 ? 21.445 0.565 -6.066 1.00 59.56 235 ASP A N 1
ATOM 1950 C CA . ASP A 1 235 ? 21.560 -0.099 -4.774 1.00 59.56 235 ASP A CA 1
ATOM 1951 C C . ASP A 1 235 ? 20.956 0.784 -3.680 1.00 59.56 235 ASP A C 1
ATOM 1953 O O . ASP A 1 235 ? 21.287 1.968 -3.553 1.00 59.56 235 ASP A O 1
ATOM 1957 N N . ILE A 1 236 ? 20.055 0.180 -2.903 1.00 58.31 236 ILE A N 1
ATOM 1958 C CA . ILE A 1 236 ? 19.287 0.855 -1.859 1.00 58.31 236 ILE A CA 1
ATOM 1959 C C . ILE A 1 236 ? 20.219 1.490 -0.807 1.00 58.31 236 ILE A C 1
ATOM 1961 O O . ILE A 1 236 ? 19.929 2.582 -0.311 1.00 58.31 236 ILE A O 1
ATOM 1965 N N . ASP A 1 237 ? 21.379 0.872 -0.552 1.00 52.47 237 ASP A N 1
ATOM 1966 C CA . ASP A 1 237 ? 22.363 1.365 0.419 1.00 52.47 237 ASP A CA 1
ATOM 1967 C C . ASP A 1 237 ? 23.474 2.241 -0.208 1.00 52.47 237 ASP A C 1
ATOM 1969 O O . ASP A 1 237 ? 23.818 3.273 0.372 1.00 52.47 237 ASP A O 1
ATOM 1973 N N . GLU A 1 238 ? 24.031 1.904 -1.387 1.00 48.03 238 GLU A N 1
ATOM 1974 C CA . GLU A 1 238 ? 25.115 2.701 -2.019 1.00 48.03 238 GLU A CA 1
ATOM 1975 C C . GLU A 1 238 ? 24.667 4.111 -2.443 1.00 48.03 238 GLU A C 1
ATOM 1977 O O . GLU A 1 238 ? 25.476 5.040 -2.405 1.00 48.03 238 GLU A O 1
ATOM 1982 N N . TYR A 1 239 ? 23.393 4.324 -2.794 1.00 44.75 239 TYR A N 1
ATOM 1983 C CA . TYR A 1 239 ? 22.916 5.665 -3.162 1.00 44.75 239 TYR A CA 1
ATOM 1984 C C . TYR A 1 239 ? 22.651 6.585 -1.956 1.00 44.75 239 TYR A C 1
ATOM 1986 O O . TYR A 1 239 ? 22.154 7.696 -2.140 1.00 44.75 239 TYR A O 1
ATOM 1994 N N . SER A 1 240 ? 22.970 6.167 -0.720 1.00 46.31 240 SER A N 1
ATOM 1995 C CA . SER A 1 240 ? 22.674 6.940 0.504 1.00 46.31 240 SER A CA 1
ATOM 1996 C C . SER A 1 240 ? 21.193 7.342 0.628 1.00 46.31 240 SER A C 1
ATOM 1998 O O . SER A 1 240 ? 20.864 8.311 1.311 1.00 46.31 240 SER A O 1
ATOM 2000 N N . VAL A 1 241 ? 20.291 6.633 -0.062 1.00 51.69 241 VAL A N 1
ATOM 2001 C CA . VAL A 1 241 ? 18.861 6.991 -0.162 1.00 51.69 241 VAL A CA 1
ATOM 2002 C C . VAL A 1 241 ? 18.095 6.554 1.081 1.00 51.69 241 VAL A C 1
ATOM 2004 O O . VAL A 1 241 ? 17.035 7.103 1.373 1.00 51.69 241 VAL A O 1
ATOM 2007 N N . GLY A 1 242 ? 18.659 5.608 1.837 1.00 63.47 242 GLY A N 1
ATOM 2008 C CA . GLY A 1 242 ? 18.046 5.040 3.027 1.00 63.47 242 GLY A CA 1
ATOM 2009 C C . GLY A 1 242 ? 16.977 4.003 2.692 1.00 63.47 242 GLY A C 1
ATOM 2010 O O . GLY A 1 242 ? 16.694 3.698 1.540 1.00 63.47 242 GLY A O 1
ATOM 2011 N N . ASN A 1 243 ? 16.382 3.442 3.738 1.00 75.75 243 ASN A N 1
ATOM 2012 C CA . ASN A 1 243 ? 15.243 2.539 3.654 1.00 75.75 243 ASN A CA 1
ATOM 2013 C C . ASN A 1 243 ? 14.096 3.196 4.428 1.00 75.75 243 ASN A C 1
ATOM 2015 O O . ASN A 1 243 ? 14.263 3.427 5.634 1.00 75.75 243 ASN A O 1
ATOM 2019 N N . PRO A 1 244 ? 12.955 3.518 3.798 1.00 86.44 244 PRO A N 1
ATOM 2020 C CA . PRO A 1 244 ? 12.505 3.185 2.437 1.00 86.44 244 PRO A CA 1
ATOM 2021 C C . PRO A 1 244 ? 13.056 4.097 1.331 1.00 86.44 244 PRO A C 1
ATOM 2023 O O . PRO A 1 244 ? 13.566 5.181 1.601 1.00 86.44 244 PRO A O 1
ATOM 2026 N N . ILE A 1 245 ? 12.850 3.681 0.077 1.00 85.31 245 ILE A N 1
ATOM 2027 C CA . ILE A 1 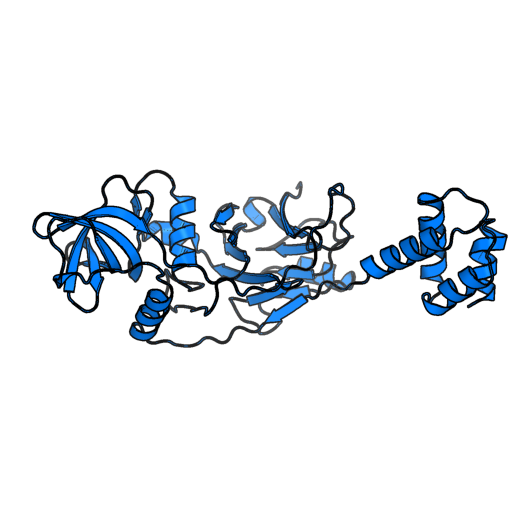245 ? 13.143 4.452 -1.138 1.00 85.31 245 ILE A CA 1
ATOM 2028 C C . ILE A 1 245 ? 11.862 4.803 -1.874 1.00 85.31 245 ILE A C 1
ATOM 2030 O O . ILE A 1 245 ? 10.995 3.958 -2.067 1.00 85.31 245 ILE A O 1
ATOM 2034 N N . PHE A 1 246 ? 11.790 6.035 -2.367 1.00 87.62 246 PHE A N 1
ATOM 2035 C CA . PHE A 1 246 ? 10.748 6.463 -3.286 1.00 87.62 246 PHE A CA 1
ATOM 2036 C C . PHE A 1 246 ? 11.308 6.536 -4.697 1.00 87.62 246 PHE A C 1
ATOM 2038 O O . PHE A 1 246 ? 12.374 7.109 -4.928 1.00 87.62 246 PHE A O 1
ATOM 2045 N N . ILE A 1 247 ? 10.573 5.975 -5.645 1.00 88.44 247 ILE A N 1
ATOM 2046 C CA . ILE A 1 247 ? 10.896 6.036 -7.066 1.00 88.44 247 ILE A CA 1
ATOM 2047 C C . ILE A 1 247 ? 9.722 6.646 -7.817 1.00 88.44 247 ILE A C 1
ATOM 2049 O O . ILE A 1 247 ? 8.563 6.354 -7.530 1.00 88.44 247 ILE A O 1
ATOM 2053 N N . ASN A 1 248 ? 10.025 7.508 -8.778 1.00 86.94 248 ASN A N 1
ATOM 2054 C CA . ASN A 1 248 ? 9.076 7.933 -9.788 1.00 86.94 248 ASN A CA 1
ATOM 2055 C C . ASN A 1 248 ? 9.453 7.278 -11.115 1.00 86.94 248 ASN A C 1
ATOM 2057 O O . ASN A 1 248 ? 10.607 7.382 -11.532 1.00 86.94 248 ASN A O 1
ATOM 2061 N N . VAL A 1 249 ? 8.495 6.601 -11.742 1.00 85.31 249 VAL A N 1
ATOM 2062 C CA . VAL A 1 249 ? 8.669 5.909 -13.020 1.00 85.31 249 VAL A CA 1
ATOM 2063 C C . VAL A 1 249 ? 7.521 6.301 -13.934 1.00 85.31 249 VAL A C 1
ATOM 2065 O O . VAL A 1 249 ? 6.382 5.932 -13.670 1.00 85.31 249 VAL A O 1
ATOM 2068 N N . ASN A 1 250 ? 7.791 7.066 -14.993 1.00 82.62 250 ASN A N 1
ATOM 2069 C CA . ASN A 1 250 ? 6.756 7.529 -15.932 1.00 82.62 250 ASN A CA 1
ATOM 2070 C C . ASN A 1 250 ? 5.547 8.178 -15.218 1.00 82.62 250 ASN A C 1
ATOM 2072 O O . ASN A 1 250 ? 4.392 7.937 -15.564 1.00 82.62 250 ASN A O 1
ATOM 2076 N N . ASN A 1 251 ? 5.822 9.011 -14.206 1.00 81.44 251 ASN A N 1
ATOM 2077 C CA . ASN A 1 251 ? 4.848 9.665 -13.321 1.00 81.44 251 ASN A CA 1
ATOM 2078 C C . ASN A 1 251 ? 4.157 8.769 -12.278 1.00 81.44 251 ASN A C 1
ATOM 2080 O O . ASN A 1 251 ? 3.363 9.288 -11.496 1.00 81.44 251 ASN A O 1
ATOM 2084 N N . LYS A 1 252 ? 4.485 7.478 -12.197 1.00 87.12 252 LYS A N 1
ATOM 2085 C CA . LYS A 1 252 ? 4.042 6.590 -11.114 1.00 87.12 252 LYS A CA 1
ATOM 2086 C C . LYS A 1 252 ? 4.973 6.709 -9.926 1.00 87.12 252 LYS A C 1
ATOM 2088 O O . LYS A 1 252 ? 6.182 6.569 -10.079 1.00 87.12 252 LYS A O 1
ATOM 2093 N N . ASN A 1 253 ? 4.423 6.950 -8.746 1.00 90.88 253 ASN A N 1
ATOM 2094 C CA . ASN A 1 253 ? 5.168 6.989 -7.499 1.00 90.88 253 ASN A CA 1
ATOM 2095 C C . ASN A 1 253 ? 5.107 5.614 -6.854 1.00 90.88 253 ASN A C 1
ATOM 2097 O O . ASN A 1 253 ? 4.033 5.124 -6.527 1.00 90.88 253 ASN A O 1
ATOM 2101 N N . MET A 1 254 ? 6.257 5.002 -6.631 1.00 93.31 254 MET A N 1
ATOM 2102 C CA . MET A 1 254 ? 6.345 3.731 -5.931 1.00 93.31 254 MET A CA 1
ATOM 2103 C C . MET A 1 254 ? 7.229 3.904 -4.708 1.00 93.31 254 MET A C 1
ATOM 2105 O O . MET A 1 254 ? 8.169 4.702 -4.711 1.00 93.31 254 MET A O 1
ATOM 2109 N N . VAL A 1 255 ? 6.932 3.140 -3.667 1.00 92.94 255 VAL A N 1
ATOM 2110 C CA . VAL A 1 255 ? 7.809 3.005 -2.510 1.00 92.94 255 VAL A CA 1
ATOM 2111 C C . VAL A 1 255 ? 8.379 1.598 -2.490 1.00 92.94 255 VAL A C 1
ATOM 2113 O O . VAL A 1 255 ? 7.644 0.619 -2.596 1.00 92.94 255 VAL A O 1
ATOM 2116 N N . VAL A 1 256 ? 9.696 1.503 -2.359 1.00 90.69 256 VAL A N 1
ATOM 2117 C CA . VAL A 1 256 ? 10.413 0.256 -2.121 1.00 90.69 256 VAL A CA 1
ATOM 2118 C C . VAL A 1 256 ? 10.846 0.250 -0.665 1.00 90.69 256 VAL A C 1
ATOM 2120 O O . VAL A 1 256 ? 11.542 1.160 -0.212 1.00 90.69 256 VAL A O 1
ATOM 2123 N N . TYR A 1 257 ? 10.420 -0.760 0.081 1.00 89.62 257 TYR A N 1
ATOM 2124 C CA . TYR A 1 257 ? 10.671 -0.870 1.510 1.00 89.62 257 TYR A CA 1
ATOM 2125 C C . TYR A 1 257 ? 11.198 -2.256 1.854 1.00 89.62 257 TYR A C 1
ATOM 2127 O O . TYR A 1 257 ? 10.574 -3.260 1.532 1.00 89.62 257 TYR A O 1
ATOM 2135 N N . CYS A 1 258 ? 12.342 -2.324 2.526 1.00 87.38 258 CYS A N 1
ATOM 2136 C CA . CYS A 1 258 ? 12.890 -3.586 3.007 1.00 87.38 258 CYS A CA 1
ATOM 2137 C C . CYS A 1 258 ? 12.560 -3.767 4.486 1.00 87.38 258 CYS A C 1
ATOM 2139 O O . CYS A 1 258 ? 13.190 -3.146 5.345 1.00 87.38 258 CYS A O 1
ATOM 2141 N N . ASN A 1 259 ? 11.553 -4.587 4.784 1.00 85.94 259 ASN A N 1
ATOM 2142 C CA . ASN A 1 259 ? 11.186 -4.952 6.149 1.00 85.94 259 ASN A CA 1
ATOM 2143 C C . ASN A 1 259 ? 10.286 -6.192 6.155 1.00 85.94 259 ASN A C 1
ATOM 2145 O O . ASN A 1 259 ? 9.480 -6.383 5.253 1.00 85.94 259 ASN A O 1
ATOM 2149 N N . GLU A 1 260 ? 10.346 -6.970 7.231 1.00 89.81 260 GLU A N 1
ATOM 2150 C CA . GLU A 1 260 ? 9.500 -8.133 7.508 1.00 89.81 260 GLU A CA 1
ATOM 2151 C C . GLU A 1 260 ? 8.069 -7.736 7.908 1.00 89.81 260 GLU A C 1
ATOM 2153 O O . GLU A 1 260 ? 7.575 -8.096 8.977 1.00 89.81 260 GLU A O 1
ATOM 2158 N N . LEU A 1 261 ? 7.388 -6.979 7.048 1.00 91.81 261 LEU A N 1
ATOM 2159 C CA . LEU A 1 261 ? 6.077 -6.401 7.327 1.00 91.81 261 LEU A CA 1
ATOM 2160 C C . LEU A 1 261 ? 5.032 -7.463 7.702 1.00 91.81 261 LEU A C 1
ATOM 2162 O O . LEU A 1 261 ? 4.191 -7.235 8.569 1.00 91.81 261 LEU A O 1
ATOM 2166 N N . PHE A 1 262 ? 5.080 -8.642 7.080 1.00 93.00 262 PHE A N 1
ATOM 2167 C CA . PHE A 1 262 ? 4.137 -9.718 7.378 1.00 93.00 262 PHE A CA 1
ATOM 2168 C C . PHE A 1 262 ? 4.326 -10.353 8.759 1.00 93.00 262 PHE A C 1
ATOM 2170 O O . PHE A 1 262 ? 3.381 -10.988 9.223 1.00 93.00 262 PHE A O 1
ATOM 2177 N N . LYS A 1 263 ? 5.449 -10.136 9.458 1.00 92.00 263 LYS A N 1
ATOM 2178 C CA . LYS A 1 263 ? 5.583 -10.566 10.861 1.00 92.00 263 LYS A CA 1
ATOM 2179 C C . LYS A 1 263 ? 4.616 -9.835 11.786 1.00 92.00 263 LYS A C 1
ATOM 2181 O O . LYS A 1 263 ? 4.101 -10.442 12.714 1.00 92.00 263 LYS A O 1
ATOM 2186 N N . SER A 1 264 ? 4.249 -8.590 11.475 1.00 90.56 264 SER A N 1
ATOM 2187 C CA . SER A 1 264 ? 3.250 -7.846 12.258 1.00 90.56 264 SER A CA 1
ATOM 2188 C C . SER A 1 264 ? 1.851 -8.479 12.229 1.00 90.56 264 SER A C 1
ATOM 2190 O O . SER A 1 264 ? 0.998 -8.122 13.038 1.00 90.56 264 SER A O 1
ATOM 2192 N N . LYS A 1 265 ? 1.592 -9.467 11.356 1.00 92.94 265 LYS A N 1
ATOM 2193 C CA . LYS A 1 265 ? 0.368 -10.287 11.414 1.00 92.94 265 LYS A CA 1
ATOM 2194 C C . LYS A 1 265 ? 0.253 -11.072 12.724 1.00 92.94 265 LYS A C 1
ATOM 2196 O O . LYS A 1 265 ? -0.864 -11.358 13.142 1.00 92.94 265 LYS A O 1
ATOM 2201 N N . GLU A 1 266 ? 1.380 -11.409 13.350 1.00 92.56 266 GLU A N 1
ATOM 2202 C CA . GLU A 1 266 ? 1.445 -12.138 14.623 1.00 92.56 266 GLU A CA 1
ATOM 2203 C C . GLU A 1 266 ? 1.073 -11.250 15.823 1.00 92.56 266 GLU A C 1
ATOM 2205 O O . GLU A 1 266 ? 0.641 -11.750 16.859 1.00 92.56 266 GLU A O 1
ATOM 2210 N N . GLU A 1 267 ? 1.204 -9.930 15.676 1.00 92.00 267 GLU A N 1
ATOM 2211 C CA . GLU A 1 267 ? 0.917 -8.939 16.723 1.00 92.00 267 GLU A CA 1
ATOM 2212 C C . GLU A 1 267 ? -0.557 -8.500 16.715 1.00 92.00 267 GLU A C 1
ATOM 2214 O O . GLU A 1 267 ? -1.107 -8.072 17.735 1.00 92.00 267 GLU A O 1
ATOM 2219 N N . GLY A 1 268 ? -1.210 -8.614 15.556 1.00 94.12 268 GLY A N 1
ATOM 2220 C CA . GLY A 1 268 ? -2.610 -8.259 15.365 1.00 94.12 268 GLY A CA 1
ATOM 2221 C C . GLY A 1 268 ? -3.585 -9.428 15.500 1.00 94.12 268 GLY A C 1
ATOM 2222 O O . GLY A 1 268 ? -3.267 -10.529 15.946 1.00 94.12 268 GLY A O 1
ATOM 2223 N N . ARG A 1 269 ? -4.831 -9.175 15.106 1.00 96.50 269 ARG A N 1
ATOM 2224 C CA . ARG A 1 269 ? -5.909 -10.160 15.029 1.00 96.50 269 ARG A CA 1
ATOM 2225 C C . ARG A 1 269 ? -6.683 -9.977 13.732 1.00 96.50 269 ARG A C 1
ATOM 2227 O O . ARG A 1 269 ? -7.042 -8.859 13.368 1.00 96.50 269 ARG A O 1
ATOM 2234 N N . PHE A 1 270 ? -6.971 -11.094 13.072 1.00 97.12 270 PHE A N 1
ATOM 2235 C CA . PHE A 1 270 ? -7.889 -11.145 11.941 1.00 97.12 270 PHE A CA 1
ATOM 2236 C C . PHE A 1 270 ? -9.310 -11.425 12.413 1.00 97.12 270 PHE A C 1
ATOM 2238 O O . PHE A 1 270 ? -9.545 -12.339 13.207 1.00 97.12 270 PHE A O 1
ATOM 2245 N N . PHE A 1 271 ? -10.247 -10.664 11.870 1.00 96.56 271 PHE A N 1
ATOM 2246 C CA . PHE A 1 271 ? -11.674 -10.933 11.916 1.00 96.56 271 PHE A CA 1
ATOM 2247 C C . PHE A 1 271 ? -12.144 -11.262 10.494 1.00 96.56 271 PHE A C 1
ATOM 2249 O O . PHE A 1 271 ? -11.591 -10.759 9.511 1.00 96.56 271 PHE A O 1
ATOM 2256 N N . GLY A 1 272 ? -13.119 -12.163 10.380 1.00 94.75 272 GLY A N 1
ATOM 2257 C CA . GLY A 1 272 ? -13.612 -12.635 9.089 1.00 94.75 272 GLY A CA 1
ATOM 2258 C C . GLY A 1 272 ? -12.643 -13.573 8.350 1.00 94.75 272 GLY A C 1
ATOM 2259 O O . GLY A 1 272 ? -11.849 -14.306 8.948 1.00 94.75 272 GLY A O 1
ATOM 2260 N N . LYS A 1 273 ? -12.764 -13.604 7.022 1.00 94.62 273 LYS A N 1
ATOM 2261 C CA . LYS A 1 273 ? -12.106 -14.554 6.109 1.00 94.62 273 LYS A CA 1
ATOM 2262 C C . LYS A 1 273 ? -11.063 -13.902 5.198 1.00 94.62 273 LYS A C 1
ATOM 2264 O O . LYS A 1 273 ? -10.171 -14.593 4.714 1.00 94.62 273 LYS A O 1
ATOM 2269 N N . GLN A 1 274 ? -11.140 -12.595 4.944 1.00 93.88 274 GLN A N 1
ATOM 2270 C CA . GLN A 1 274 ? -10.270 -11.913 3.972 1.00 93.88 274 GLN A CA 1
ATOM 2271 C C . GLN A 1 274 ? -8.939 -11.443 4.577 1.00 93.88 274 GLN A C 1
ATOM 2273 O O . GLN A 1 274 ? -8.619 -10.255 4.523 1.00 93.88 274 GLN A O 1
ATOM 2278 N N . HIS A 1 275 ? -8.146 -12.349 5.155 1.00 95.25 275 HIS A N 1
ATOM 2279 C CA . HIS A 1 275 ? -6.982 -11.989 5.988 1.00 95.25 275 HIS A CA 1
ATOM 2280 C C . HIS A 1 275 ? -5.959 -11.106 5.261 1.00 95.25 275 HIS A C 1
ATOM 2282 O O . HIS A 1 275 ? -5.635 -10.018 5.723 1.00 95.25 275 HIS A O 1
ATOM 2288 N N . ILE A 1 276 ? -5.486 -11.506 4.079 1.00 94.31 276 ILE A N 1
ATOM 2289 C CA . ILE A 1 276 ? -4.440 -10.743 3.375 1.00 94.31 276 ILE A CA 1
ATOM 2290 C C . ILE A 1 276 ? -4.943 -9.381 2.905 1.00 94.31 276 ILE A C 1
ATOM 2292 O O . ILE A 1 276 ? -4.285 -8.365 3.121 1.00 94.31 276 ILE A O 1
ATOM 2296 N N . LYS A 1 277 ? -6.143 -9.337 2.327 1.00 95.50 277 LYS A N 1
ATOM 2297 C CA . LYS A 1 277 ? -6.723 -8.089 1.830 1.00 95.50 277 LYS A CA 1
ATOM 2298 C C . LYS A 1 277 ? -7.022 -7.105 2.957 1.00 95.50 277 LYS A C 1
ATOM 2300 O O . LYS A 1 277 ? -6.780 -5.913 2.797 1.00 95.50 277 LYS A O 1
ATOM 2305 N N . SER A 1 278 ? -7.521 -7.586 4.094 1.00 96.38 278 SER A N 1
ATOM 2306 C CA . SER A 1 278 ? -7.768 -6.738 5.264 1.00 96.38 278 SER A CA 1
ATOM 2307 C C . SER A 1 278 ? -6.471 -6.247 5.912 1.00 96.38 278 SER A C 1
ATOM 2309 O O . SER A 1 278 ? -6.398 -5.073 6.259 1.00 96.38 278 SER A O 1
ATOM 2311 N N . PHE A 1 279 ? -5.420 -7.075 5.970 1.00 97.12 279 PHE A N 1
ATOM 2312 C CA . PHE A 1 279 ? -4.079 -6.632 6.370 1.00 97.12 279 PHE A CA 1
ATOM 2313 C C . PHE A 1 279 ? -3.574 -5.479 5.494 1.00 97.12 279 PHE A C 1
ATOM 2315 O O . PHE A 1 279 ? -3.168 -4.442 6.012 1.00 97.12 279 PHE A O 1
ATOM 2322 N N . ILE A 1 280 ? -3.639 -5.640 4.167 1.00 96.62 280 ILE A N 1
ATOM 2323 C CA . ILE A 1 280 ? -3.152 -4.639 3.206 1.00 96.62 280 ILE A CA 1
ATOM 2324 C C . ILE A 1 280 ? -3.979 -3.353 3.281 1.00 96.62 280 ILE A C 1
ATOM 2326 O O . ILE A 1 280 ? -3.406 -2.267 3.293 1.00 96.62 280 ILE A O 1
ATOM 2330 N N . LYS A 1 281 ? -5.311 -3.453 3.387 1.00 96.50 281 LYS A N 1
ATOM 2331 C CA . LYS A 1 281 ? -6.181 -2.283 3.585 1.00 96.50 281 LYS A CA 1
ATOM 2332 C C . LYS A 1 281 ? -5.802 -1.511 4.844 1.00 96.50 281 LYS A C 1
ATOM 2334 O O . LYS A 1 281 ? -5.610 -0.302 4.762 1.00 96.50 281 LYS A O 1
ATOM 2339 N N . THR A 1 282 ? -5.652 -2.211 5.972 1.00 96.62 282 THR A N 1
ATOM 2340 C CA . THR A 1 282 ? -5.232 -1.591 7.232 1.00 96.62 282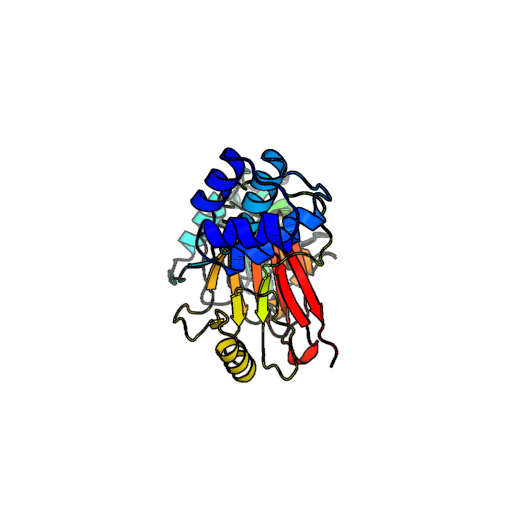 THR A CA 1
ATOM 2341 C C . THR A 1 282 ? -3.861 -0.944 7.086 1.00 96.62 282 THR A C 1
ATOM 2343 O O . THR A 1 282 ? -3.713 0.191 7.512 1.00 96.62 282 THR A O 1
ATOM 2346 N N . TYR A 1 283 ? -2.888 -1.608 6.452 1.00 96.31 283 TYR A N 1
ATOM 2347 C CA . TYR A 1 283 ? -1.551 -1.058 6.207 1.00 96.31 283 TYR A CA 1
ATOM 2348 C C . TYR A 1 283 ? -1.591 0.244 5.389 1.00 96.31 283 TYR A C 1
ATOM 2350 O O . TYR A 1 283 ? -1.109 1.273 5.858 1.00 96.31 283 TYR A O 1
ATOM 2358 N N . ILE A 1 284 ? -2.210 0.224 4.202 1.00 96.00 284 ILE A N 1
ATOM 2359 C CA . ILE A 1 284 ? -2.246 1.378 3.287 1.00 96.00 284 ILE A CA 1
ATOM 2360 C C . ILE A 1 284 ? -2.986 2.561 3.925 1.00 96.00 284 ILE A C 1
ATOM 2362 O O . ILE A 1 284 ? -2.548 3.705 3.808 1.00 96.00 284 ILE A O 1
ATOM 2366 N N . SER A 1 285 ? -4.076 2.300 4.653 1.00 95.31 285 SER A N 1
ATOM 2367 C CA . SER A 1 285 ? -4.912 3.359 5.224 1.00 95.31 285 SER A CA 1
ATOM 2368 C C . SER A 1 285 ? -4.244 4.156 6.346 1.00 95.31 285 SER A C 1
ATOM 2370 O O . SER A 1 285 ? -4.803 5.157 6.790 1.00 95.31 285 SER A O 1
ATOM 2372 N N . GLN A 1 286 ? -3.087 3.712 6.845 1.00 95.25 286 GLN A N 1
ATOM 2373 C CA . GLN A 1 286 ? -2.374 4.410 7.912 1.00 95.25 286 GLN A CA 1
ATOM 2374 C C . GLN A 1 286 ? -1.507 5.569 7.421 1.00 95.25 286 GLN A C 1
ATOM 2376 O O . GLN A 1 286 ? -0.984 6.292 8.269 1.00 95.25 286 GLN A O 1
ATOM 2381 N N . TYR A 1 287 ? -1.345 5.750 6.100 1.00 94.50 287 TYR A N 1
ATOM 2382 C CA . TYR A 1 287 ? -0.455 6.770 5.531 1.00 94.50 287 TYR A CA 1
ATOM 2383 C C . TYR A 1 287 ? 0.953 6.727 6.155 1.00 94.50 287 TYR A C 1
ATOM 2385 O O . TYR A 1 287 ? 1.564 7.743 6.486 1.00 94.50 287 TYR A O 1
ATOM 2393 N N . ASP A 1 288 ? 1.464 5.517 6.343 1.00 92.44 288 ASP A N 1
ATOM 2394 C CA . ASP A 1 288 ? 2.732 5.239 7.000 1.00 92.44 288 ASP A CA 1
ATOM 2395 C C . ASP A 1 288 ? 3.339 4.000 6.337 1.00 92.44 288 ASP A C 1
ATOM 2397 O O . ASP A 1 288 ? 2.637 3.027 6.064 1.00 92.44 288 ASP A O 1
ATOM 2401 N N . ILE A 1 289 ? 4.635 4.042 6.037 1.00 91.62 289 ILE A N 1
ATOM 2402 C CA . ILE A 1 289 ? 5.362 2.935 5.399 1.00 91.62 289 ILE A CA 1
ATOM 2403 C C . ILE A 1 289 ? 5.628 1.809 6.410 1.00 91.62 289 ILE A C 1
ATOM 2405 O O . ILE A 1 289 ? 5.782 0.648 6.029 1.00 91.62 289 ILE A O 1
ATOM 2409 N N . ASN A 1 290 ? 5.639 2.139 7.702 1.00 89.56 290 ASN A N 1
ATOM 2410 C CA . ASN A 1 290 ? 5.861 1.229 8.815 1.00 89.56 290 ASN A CA 1
ATOM 2411 C C . ASN A 1 290 ? 4.821 1.459 9.935 1.00 89.56 290 ASN A C 1
ATOM 2413 O O . ASN A 1 290 ? 5.180 1.804 11.060 1.00 89.56 290 ASN A O 1
ATOM 2417 N N . PRO A 1 291 ? 3.516 1.269 9.665 1.00 90.12 291 PRO A N 1
ATOM 2418 C CA . PRO A 1 291 ? 2.459 1.643 10.601 1.00 90.12 291 PRO A CA 1
ATOM 2419 C C . PRO A 1 291 ? 2.422 0.789 11.868 1.00 90.12 291 PRO A C 1
ATOM 2421 O O . PRO A 1 291 ? 1.877 1.233 12.877 1.00 90.12 291 PRO A O 1
ATOM 2424 N N . PHE A 1 292 ? 2.970 -0.426 11.807 1.00 89.44 292 PHE A N 1
ATOM 2425 C CA . PHE A 1 292 ? 2.883 -1.425 12.872 1.00 89.44 292 PHE A CA 1
ATOM 2426 C C . PHE A 1 292 ? 4.106 -1.429 13.793 1.00 89.44 292 PHE A C 1
ATOM 2428 O O . PHE A 1 292 ? 4.028 -1.944 14.900 1.00 89.44 292 PHE A O 1
ATOM 2435 N N . ASN A 1 293 ? 5.219 -0.814 13.378 1.00 82.12 293 ASN A N 1
ATOM 2436 C CA . ASN A 1 293 ? 6.444 -0.763 14.170 1.00 82.12 293 ASN A CA 1
ATOM 2437 C C . ASN A 1 293 ? 6.937 0.673 14.331 1.00 82.12 293 ASN A C 1
ATOM 2439 O O . ASN A 1 293 ? 6.715 1.537 13.491 1.00 82.12 293 ASN A O 1
ATOM 2443 N N . LYS A 1 294 ? 7.678 0.930 15.410 1.00 81.12 294 LYS A N 1
ATOM 2444 C CA . LYS A 1 294 ? 8.377 2.207 15.589 1.00 81.12 294 LYS A CA 1
ATOM 2445 C C . LYS A 1 294 ? 9.795 2.119 15.002 1.00 81.12 294 LYS A C 1
ATOM 2447 O O . LYS A 1 294 ? 10.434 1.080 15.150 1.00 81.12 294 LYS A O 1
ATOM 2452 N N . PRO A 1 295 ? 10.324 3.204 14.410 1.00 81.31 295 PRO A N 1
ATOM 2453 C CA . PRO A 1 295 ? 9.661 4.490 14.207 1.00 81.31 295 PRO A CA 1
ATOM 2454 C C . PRO A 1 295 ? 8.648 4.462 13.047 1.00 81.31 295 PRO A C 1
ATOM 2456 O O . PRO A 1 295 ? 8.847 3.763 12.055 1.00 81.31 295 PRO A O 1
ATOM 2459 N N . HIS A 1 296 ? 7.593 5.266 13.194 1.00 84.06 296 HIS A N 1
ATOM 2460 C CA . HIS A 1 296 ? 6.587 5.532 12.163 1.00 84.06 296 HIS A CA 1
ATOM 2461 C C . HIS A 1 296 ? 7.179 6.374 11.027 1.00 84.06 296 HIS A C 1
ATOM 2463 O O . HIS A 1 296 ? 7.908 7.331 11.286 1.00 84.06 296 HIS A O 1
ATOM 2469 N N . MET A 1 297 ? 6.864 6.033 9.782 1.00 86.94 297 MET A N 1
ATOM 2470 C CA . MET A 1 297 ? 7.406 6.626 8.557 1.00 86.94 297 MET A CA 1
ATOM 2471 C C . MET A 1 297 ? 6.272 7.188 7.691 1.00 86.94 297 MET A C 1
ATOM 2473 O O . MET A 1 297 ? 5.893 6.617 6.668 1.00 86.94 297 MET A O 1
ATOM 2477 N N . TYR A 1 298 ? 5.727 8.317 8.134 1.00 87.81 298 TYR A N 1
ATOM 2478 C CA . TYR A 1 298 ? 4.540 8.952 7.559 1.00 87.81 298 TYR A CA 1
ATOM 2479 C C . TYR A 1 298 ? 4.718 9.420 6.129 1.00 87.81 298 TYR A C 1
ATOM 2481 O O . TYR A 1 298 ? 5.728 10.037 5.823 1.00 87.81 298 TYR A O 1
ATOM 2489 N N . ILE A 1 299 ? 3.692 9.236 5.302 1.00 90.44 299 ILE A N 1
ATOM 2490 C CA . ILE A 1 299 ? 3.622 9.727 3.925 1.00 90.44 299 ILE A CA 1
ATOM 2491 C C . ILE A 1 299 ? 2.427 10.660 3.746 1.00 90.44 299 ILE A C 1
ATOM 2493 O O . ILE A 1 299 ? 1.326 10.394 4.211 1.00 90.44 299 ILE A O 1
ATOM 2497 N N . GLU A 1 300 ? 2.630 11.758 3.021 1.00 88.44 300 GLU A N 1
ATOM 2498 C CA . GLU A 1 300 ? 1.569 12.744 2.763 1.00 88.44 300 GLU A CA 1
ATOM 2499 C C . GLU A 1 300 ? 0.563 12.253 1.702 1.00 88.44 300 GLU A C 1
ATOM 2501 O O . GLU A 1 300 ? -0.583 12.706 1.647 1.00 88.44 300 GLU A O 1
ATOM 2506 N N . THR A 1 301 ? 0.995 11.330 0.839 1.00 90.94 301 THR A N 1
ATOM 2507 C CA . THR A 1 301 ? 0.221 10.793 -0.287 1.00 90.94 301 THR A CA 1
ATOM 2508 C C . THR A 1 301 ? 0.492 9.308 -0.447 1.00 90.94 301 THR A C 1
ATOM 2510 O O . THR A 1 301 ? 1.648 8.892 -0.355 1.00 90.94 301 THR A O 1
ATOM 2513 N N . ILE A 1 302 ? -0.549 8.533 -0.745 1.00 94.12 302 ILE A N 1
ATOM 2514 C CA . ILE A 1 302 ? -0.415 7.098 -1.005 1.00 94.12 302 ILE A CA 1
ATOM 2515 C C . ILE A 1 302 ? 0.257 6.894 -2.379 1.00 94.12 302 ILE A C 1
ATOM 2517 O O . ILE A 1 302 ? -0.196 7.505 -3.352 1.00 94.12 302 ILE A O 1
ATOM 2521 N N . PRO A 1 303 ? 1.339 6.096 -2.479 1.00 94.38 303 PRO A N 1
ATOM 2522 C CA . PRO A 1 303 ? 1.973 5.772 -3.754 1.00 94.38 303 PRO A CA 1
ATOM 2523 C C . PRO A 1 303 ? 1.072 4.882 -4.622 1.00 94.38 303 PRO A C 1
ATOM 2525 O O . PRO A 1 303 ? 0.162 4.218 -4.131 1.00 94.38 303 PRO A O 1
ATOM 2528 N N . ASP A 1 304 ? 1.367 4.827 -5.916 1.00 94.00 304 ASP A N 1
ATOM 2529 C CA . ASP A 1 304 ? 0.751 3.899 -6.868 1.00 94.00 304 ASP A CA 1
ATOM 2530 C C . ASP A 1 304 ? 1.111 2.439 -6.552 1.00 94.00 304 ASP A C 1
ATOM 2532 O O . ASP A 1 304 ? 0.308 1.533 -6.779 1.00 94.00 304 ASP A O 1
ATOM 2536 N N . ALA A 1 305 ? 2.309 2.202 -6.003 1.00 95.38 305 ALA A N 1
ATOM 2537 C CA . ALA A 1 305 ? 2.754 0.873 -5.600 1.00 95.38 305 ALA A CA 1
ATOM 2538 C C . ALA A 1 305 ? 3.580 0.877 -4.304 1.00 95.38 305 ALA A C 1
ATOM 2540 O O . ALA A 1 305 ? 4.506 1.673 -4.140 1.00 95.38 305 ALA A O 1
ATOM 2541 N N . PHE A 1 306 ? 3.287 -0.073 -3.418 1.00 95.94 306 PHE A N 1
ATOM 2542 C CA . PHE A 1 306 ? 4.150 -0.496 -2.319 1.00 95.94 306 PHE A CA 1
ATOM 2543 C C . PHE A 1 306 ? 4.861 -1.786 -2.714 1.00 95.94 306 PHE A C 1
ATOM 2545 O O . PHE A 1 306 ? 4.214 -2.807 -2.937 1.00 95.94 306 PHE A O 1
ATOM 2552 N N . ILE A 1 307 ? 6.187 -1.752 -2.766 1.00 94.81 307 ILE A N 1
ATOM 2553 C CA . ILE A 1 307 ? 7.047 -2.896 -3.066 1.00 94.81 307 ILE A CA 1
ATOM 2554 C C . ILE A 1 307 ? 7.832 -3.220 -1.799 1.00 94.81 307 ILE A C 1
ATOM 2556 O O . ILE A 1 307 ? 8.756 -2.506 -1.418 1.00 94.81 307 ILE A O 1
ATOM 2560 N N . VAL A 1 308 ? 7.438 -4.289 -1.120 1.00 93.19 308 VAL A N 1
ATOM 2561 C CA . VAL A 1 308 ? 7.986 -4.706 0.167 1.00 93.19 308 VAL A CA 1
ATOM 2562 C C . VAL A 1 308 ?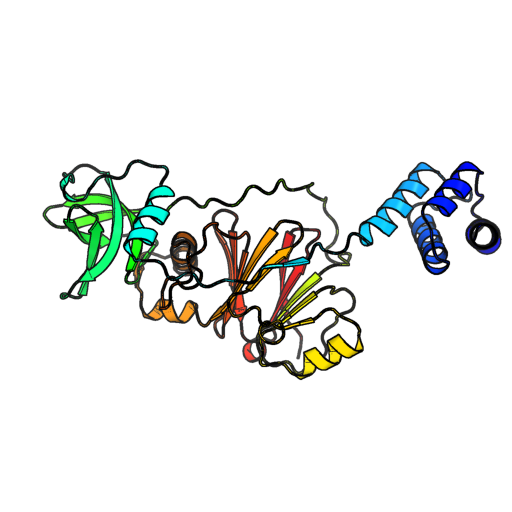 8.894 -5.911 -0.028 1.00 93.19 308 VAL A C 1
ATOM 2564 O O . VAL A 1 308 ? 8.437 -6.999 -0.373 1.00 93.19 308 VAL A O 1
ATOM 2567 N N . PHE A 1 309 ? 10.184 -5.719 0.211 1.00 90.12 309 PHE A N 1
ATOM 2568 C CA . PHE A 1 309 ? 11.186 -6.777 0.247 1.00 90.12 309 PHE A CA 1
ATOM 2569 C C . PHE A 1 309 ? 11.180 -7.438 1.630 1.00 90.12 309 PHE A C 1
ATOM 2571 O O . PHE A 1 309 ? 11.460 -6.777 2.632 1.00 90.12 309 PHE A O 1
ATOM 2578 N N . GLN A 1 310 ? 10.832 -8.727 1.689 1.00 88.62 310 GLN A N 1
ATOM 2579 C CA . GLN A 1 310 ? 10.705 -9.489 2.939 1.00 88.62 310 GLN A CA 1
ATOM 2580 C C . GLN A 1 310 ? 10.932 -10.989 2.732 1.00 88.62 310 GLN A C 1
ATOM 2582 O O . GLN A 1 310 ? 10.848 -11.484 1.617 1.00 88.62 310 GLN A O 1
ATOM 2587 N N . LYS A 1 311 ? 11.210 -11.746 3.797 1.00 86.94 311 LYS A N 1
ATOM 2588 C CA . LYS A 1 311 ? 11.421 -13.210 3.748 1.00 86.94 311 LYS A CA 1
ATOM 2589 C C . LYS A 1 311 ? 10.128 -14.020 3.689 1.00 86.94 311 LYS A C 1
ATOM 2591 O O . LYS A 1 311 ? 10.157 -15.242 3.607 1.00 86.94 311 LYS A O 1
ATOM 2596 N N . SER A 1 312 ? 8.985 -13.352 3.772 1.00 86.25 312 SER A N 1
ATOM 2597 C CA . SER A 1 312 ? 7.678 -13.988 3.629 1.00 86.25 312 SER A CA 1
ATOM 2598 C C . SER A 1 312 ? 7.340 -14.268 2.158 1.00 86.25 312 SER A C 1
ATOM 2600 O O . SER A 1 312 ? 8.038 -13.821 1.258 1.00 86.25 312 SER A O 1
ATOM 2602 N N . TYR A 1 313 ? 6.245 -14.990 1.911 1.00 85.81 313 TYR A N 1
ATOM 2603 C CA . TYR A 1 313 ? 5.800 -15.395 0.571 1.00 85.81 313 TYR A CA 1
ATOM 2604 C C . TYR A 1 313 ? 5.537 -14.219 -0.397 1.00 85.81 313 TYR A C 1
ATOM 2606 O O . TYR A 1 313 ? 5.234 -13.089 0.011 1.00 85.81 313 TYR A O 1
ATOM 2614 N N . SER A 1 314 ? 5.585 -14.512 -1.702 1.00 89.06 314 SER A N 1
ATOM 2615 C CA . SER A 1 314 ? 5.250 -13.552 -2.760 1.00 89.06 314 SER A CA 1
ATOM 2616 C C . SER A 1 314 ? 3.763 -13.209 -2.783 1.00 89.06 314 SER A C 1
ATOM 2618 O O . SER A 1 314 ? 2.919 -14.104 -2.807 1.00 89.06 314 SER A O 1
ATOM 2620 N N . CYS A 1 315 ? 3.432 -11.924 -2.852 1.00 92.06 315 CYS A N 1
ATOM 2621 C CA . CYS A 1 315 ? 2.052 -11.443 -2.904 1.00 92.06 315 CYS A CA 1
ATOM 2622 C C . CYS A 1 315 ? 1.966 -10.285 -3.896 1.00 92.06 315 CYS A C 1
ATOM 2624 O O . CYS A 1 315 ? 2.789 -9.381 -3.818 1.00 92.06 315 CYS A O 1
ATOM 2626 N N . LEU A 1 316 ? 0.983 -10.296 -4.794 1.00 93.19 316 LEU A N 1
ATOM 2627 C CA . LEU A 1 316 ? 0.630 -9.163 -5.652 1.00 93.19 316 LEU A CA 1
ATOM 2628 C C . LEU A 1 316 ? -0.869 -8.945 -5.495 1.00 93.19 316 LEU A C 1
ATOM 2630 O O . LEU A 1 316 ? -1.662 -9.780 -5.916 1.00 93.19 316 LEU A O 1
ATOM 2634 N N . GLU A 1 317 ? -1.239 -7.847 -4.855 1.00 94.69 317 GLU A N 1
ATOM 2635 C CA . GLU A 1 317 ? -2.630 -7.487 -4.606 1.00 94.69 317 GLU A CA 1
ATOM 2636 C C . GLU A 1 317 ? -2.880 -6.062 -5.078 1.00 94.69 317 GLU A C 1
ATOM 2638 O O . GLU A 1 317 ? -2.017 -5.191 -4.959 1.00 94.69 317 GLU A O 1
ATOM 2643 N N . THR A 1 318 ? -4.088 -5.817 -5.574 1.00 92.19 318 THR A N 1
ATOM 2644 C CA . THR A 1 318 ? -4.549 -4.470 -5.900 1.00 92.19 318 THR A CA 1
ATOM 2645 C C . THR A 1 318 ? -5.694 -4.116 -4.972 1.00 92.19 318 THR A C 1
ATOM 2647 O O . THR A 1 318 ? -6.729 -4.788 -4.927 1.00 92.19 318 THR A O 1
ATOM 2650 N N . VAL A 1 319 ? -5.527 -3.032 -4.226 1.00 90.38 319 VAL A N 1
ATOM 2651 C CA . VAL A 1 319 ? -6.566 -2.491 -3.354 1.00 90.38 319 VAL A CA 1
ATOM 2652 C C . VAL A 1 319 ? -6.773 -1.046 -3.770 1.00 90.38 319 VAL A C 1
ATOM 2654 O O . VAL A 1 319 ? -5.788 -0.357 -3.943 1.00 90.38 319 VAL A O 1
ATOM 2657 N N . GLN A 1 320 ? -8.014 -0.624 -4.041 1.00 87.44 320 GLN A N 1
ATOM 2658 C CA . GLN A 1 320 ? -8.385 0.728 -4.517 1.00 87.44 320 GLN A CA 1
ATOM 2659 C C . GLN A 1 320 ? -7.324 1.407 -5.423 1.00 87.44 320 GLN A C 1
ATOM 2661 O O . GLN A 1 320 ? -6.883 2.518 -5.154 1.00 87.44 320 GLN A O 1
ATOM 2666 N N . ASN A 1 321 ? -6.912 0.720 -6.497 1.00 88.81 321 ASN A N 1
ATOM 2667 C CA . ASN A 1 321 ? -5.928 1.187 -7.493 1.00 88.81 321 ASN A CA 1
ATOM 2668 C C . ASN A 1 321 ? -4.486 1.396 -6.989 1.00 88.81 321 ASN A C 1
ATOM 2670 O O . ASN A 1 321 ? -3.687 2.039 -7.663 1.00 88.81 321 ASN A O 1
ATOM 2674 N N . VAL A 1 322 ? -4.140 0.840 -5.831 1.00 92.62 322 VAL A N 1
ATOM 2675 C CA . VAL A 1 322 ? -2.776 0.767 -5.303 1.00 92.62 322 VAL A CA 1
ATOM 2676 C C . VAL A 1 322 ? -2.295 -0.673 -5.403 1.00 92.62 322 VAL A C 1
ATOM 2678 O O . VAL A 1 322 ? -2.969 -1.597 -4.934 1.00 92.62 322 VAL A O 1
ATOM 2681 N N . PHE A 1 323 ? -1.117 -0.868 -5.987 1.00 95.19 323 PHE A N 1
ATOM 2682 C CA . PHE A 1 323 ? -0.442 -2.158 -5.971 1.00 95.19 323 PHE A CA 1
ATOM 2683 C C . PHE A 1 323 ? 0.262 -2.363 -4.633 1.00 95.19 323 PHE A C 1
ATOM 2685 O O . PHE A 1 323 ? 1.032 -1.521 -4.180 1.00 95.19 323 PHE A O 1
ATOM 2692 N N . PHE A 1 324 ? 0.029 -3.504 -4.000 1.00 96.31 324 PHE A N 1
ATOM 2693 C CA . PHE A 1 324 ? 0.814 -3.967 -2.868 1.00 96.31 324 PHE A CA 1
ATOM 2694 C C . PHE A 1 324 ? 1.536 -5.248 -3.265 1.00 96.31 324 PHE A C 1
ATOM 2696 O O . PHE A 1 324 ? 0.909 -6.241 -3.646 1.00 96.31 324 PHE A O 1
ATOM 2703 N N . ILE A 1 325 ? 2.860 -5.220 -3.173 1.00 95.62 325 ILE A N 1
ATOM 2704 C CA . ILE A 1 325 ? 3.732 -6.243 -3.727 1.00 95.62 325 ILE A CA 1
ATOM 2705 C C . ILE A 1 325 ? 4.696 -6.704 -2.642 1.00 95.62 325 ILE A C 1
ATOM 2707 O O . ILE A 1 325 ? 5.573 -5.958 -2.230 1.00 95.62 325 ILE A O 1
ATOM 2711 N N . SER A 1 326 ? 4.544 -7.940 -2.177 1.00 94.06 326 SER A N 1
ATOM 2712 C CA . SER A 1 326 ? 5.520 -8.615 -1.318 1.00 94.06 326 SER A CA 1
ATOM 2713 C C . SER A 1 326 ? 6.478 -9.395 -2.202 1.00 94.06 326 SER A C 1
ATOM 2715 O O . SER A 1 326 ? 6.054 -10.361 -2.837 1.00 94.06 326 SER A O 1
ATOM 2717 N N . VAL A 1 327 ? 7.745 -8.994 -2.251 1.00 90.50 327 VAL A N 1
ATOM 2718 C CA . VAL A 1 327 ? 8.790 -9.719 -2.979 1.00 90.50 327 VAL A CA 1
ATOM 2719 C C . VAL A 1 327 ? 9.567 -10.576 -1.973 1.00 90.50 327 VAL A C 1
ATOM 2721 O O . VAL A 1 327 ? 10.190 -10.009 -1.067 1.00 90.50 327 VAL A O 1
ATOM 2724 N N . PRO A 1 328 ? 9.516 -11.917 -2.103 1.00 87.19 328 PRO A N 1
ATOM 2725 C CA . PRO A 1 328 ? 10.167 -12.835 -1.178 1.00 87.19 328 PRO A CA 1
ATOM 2726 C C . PRO A 1 328 ? 11.689 -12.783 -1.338 1.00 87.19 328 PRO A C 1
ATOM 2728 O O . PRO A 1 328 ? 12.213 -12.288 -2.342 1.00 87.19 328 PRO A O 1
ATOM 2731 N N . GLN A 1 329 ? 12.423 -13.357 -0.384 1.00 81.31 329 GLN A N 1
ATOM 2732 C CA . GLN A 1 329 ? 13.861 -13.553 -0.550 1.00 81.31 329 GLN A CA 1
ATOM 2733 C C . GLN A 1 329 ? 14.114 -14.578 -1.663 1.00 81.31 329 GLN A C 1
ATOM 2735 O O . GLN A 1 329 ? 13.598 -15.694 -1.628 1.00 81.31 329 GLN A O 1
ATOM 2740 N N . TYR A 1 330 ? 14.962 -14.228 -2.635 1.00 71.38 330 TYR A N 1
ATOM 2741 C CA . TYR A 1 330 ? 15.233 -15.062 -3.811 1.00 71.38 330 TYR A CA 1
ATOM 2742 C C . TYR A 1 330 ? 15.663 -16.492 -3.470 1.00 71.38 330 TYR A C 1
ATOM 2744 O O . TYR A 1 330 ? 15.331 -17.428 -4.197 1.00 71.38 330 TYR A O 1
ATOM 2752 N N . ARG A 1 331 ? 16.397 -16.671 -2.364 1.00 68.31 331 ARG A N 1
ATOM 2753 C CA . ARG A 1 331 ? 16.942 -17.968 -1.940 1.00 68.31 331 ARG A CA 1
ATOM 2754 C C . ARG A 1 331 ? 15.872 -19.060 -1.848 1.00 68.31 331 ARG A C 1
ATOM 2756 O O . ARG A 1 331 ? 16.176 -20.213 -2.171 1.00 68.31 331 ARG A O 1
ATOM 2763 N N . ASP A 1 332 ? 14.665 -18.693 -1.432 1.00 64.62 332 ASP A N 1
ATOM 2764 C CA . ASP A 1 332 ? 13.626 -19.653 -1.076 1.00 64.62 332 ASP A CA 1
ATOM 2765 C C . ASP A 1 332 ? 12.817 -20.088 -2.309 1.00 64.62 332 ASP A C 1
ATOM 2767 O O . ASP A 1 332 ? 12.642 -21.287 -2.529 1.00 64.62 332 ASP A O 1
ATOM 2771 N N . ASP A 1 333 ? 12.451 -19.147 -3.189 1.00 64.50 333 ASP A N 1
ATOM 2772 C CA . ASP A 1 333 ? 11.540 -19.424 -4.313 1.00 64.50 333 ASP A CA 1
ATOM 2773 C C . ASP A 1 333 ? 12.145 -19.253 -5.719 1.00 64.50 333 ASP A C 1
ATOM 2775 O O . ASP A 1 333 ? 11.533 -19.659 -6.714 1.00 64.50 333 ASP A O 1
ATOM 2779 N N . CYS A 1 334 ? 13.343 -18.672 -5.824 1.00 73.38 334 CYS A N 1
ATOM 2780 C CA . CYS A 1 334 ? 13.943 -18.202 -7.079 1.00 73.38 334 CYS A CA 1
ATOM 2781 C C . CYS A 1 334 ? 13.031 -17.261 -7.882 1.00 73.38 334 CYS A C 1
ATOM 2783 O O . CYS A 1 334 ? 12.981 -17.325 -9.114 1.00 73.38 334 CYS A O 1
ATOM 2785 N N . ILE A 1 335 ? 12.291 -16.402 -7.178 1.00 80.75 335 ILE A N 1
ATOM 2786 C CA . ILE A 1 335 ? 11.353 -15.443 -7.763 1.00 80.75 335 ILE A CA 1
ATOM 2787 C C . ILE A 1 335 ? 11.948 -14.032 -7.724 1.00 80.75 335 ILE A C 1
ATOM 2789 O O . ILE A 1 335 ? 12.582 -13.648 -6.743 1.00 80.75 335 ILE A O 1
ATOM 2793 N N . TYR A 1 336 ? 11.713 -13.256 -8.781 1.00 82.56 336 TYR A N 1
ATOM 2794 C CA . TYR A 1 336 ? 11.941 -11.812 -8.817 1.00 82.56 336 TYR A CA 1
ATOM 2795 C C . TYR A 1 336 ? 10.715 -11.083 -9.368 1.00 82.56 336 TYR A C 1
ATOM 2797 O O . TYR A 1 336 ? 9.832 -11.701 -9.971 1.00 82.56 336 TYR A O 1
ATOM 2805 N N . LEU A 1 337 ? 10.653 -9.773 -9.135 1.00 87.94 337 LEU A N 1
ATOM 2806 C CA . LEU A 1 337 ? 9.587 -8.915 -9.637 1.00 87.94 337 LEU A CA 1
ATOM 2807 C C . LEU A 1 337 ? 10.103 -8.083 -10.815 1.00 87.94 337 LEU A C 1
ATOM 2809 O O . LEU A 1 337 ? 11.150 -7.443 -10.731 1.00 87.94 337 LEU A O 1
ATOM 2813 N N . GLU A 1 338 ? 9.336 -8.082 -11.895 1.00 86.56 338 GLU A N 1
ATOM 2814 C CA . GLU A 1 338 ? 9.560 -7.291 -13.099 1.00 86.56 338 GLU A CA 1
ATOM 2815 C C . GLU A 1 338 ? 8.433 -6.267 -13.246 1.00 86.56 338 GLU A C 1
ATOM 2817 O O . GLU A 1 338 ? 7.257 -6.624 -13.147 1.00 86.56 338 GLU A O 1
ATOM 2822 N N . TYR A 1 339 ? 8.786 -5.003 -13.479 1.00 87.88 339 TYR A N 1
ATOM 2823 C CA . TYR A 1 339 ? 7.842 -3.950 -13.845 1.00 87.88 339 TYR A CA 1
ATOM 2824 C C . TYR A 1 339 ? 8.066 -3.523 -15.296 1.00 87.88 339 TYR A C 1
ATOM 2826 O O . TYR A 1 339 ? 9.127 -3.000 -15.646 1.00 87.88 339 TYR A O 1
ATOM 2834 N N . MET A 1 340 ? 7.052 -3.743 -16.129 1.00 82.38 340 MET A N 1
ATOM 2835 C CA . MET A 1 340 ? 7.018 -3.355 -17.537 1.00 82.38 340 MET A CA 1
ATOM 2836 C C . MET A 1 340 ? 6.400 -1.959 -17.643 1.00 82.38 340 MET A C 1
ATOM 2838 O O . MET A 1 340 ? 5.178 -1.805 -17.691 1.00 82.38 340 MET A O 1
ATOM 2842 N N . ALA A 1 341 ? 7.253 -0.931 -17.646 1.00 78.62 341 ALA A N 1
ATOM 2843 C CA . ALA A 1 341 ? 6.835 0.464 -17.489 1.00 78.62 341 ALA A CA 1
ATOM 2844 C C . ALA A 1 341 ? 5.961 0.999 -18.638 1.00 78.62 341 ALA A C 1
ATOM 2846 O O . ALA A 1 341 ? 5.210 1.951 -18.438 1.00 78.62 341 ALA A O 1
ATOM 2847 N N . GLU A 1 342 ? 6.047 0.396 -19.825 1.00 73.00 342 GLU A N 1
ATOM 2848 C CA . GLU A 1 342 ? 5.264 0.777 -21.010 1.00 73.00 342 GLU A CA 1
ATOM 2849 C C . GLU A 1 342 ? 3.785 0.375 -20.909 1.00 73.00 342 GLU A C 1
ATOM 2851 O O . GLU A 1 342 ? 2.926 1.010 -21.519 1.00 73.00 342 GLU A O 1
ATOM 2856 N N . VAL A 1 343 ? 3.481 -0.666 -20.126 1.00 74.75 343 VAL A N 1
ATOM 2857 C CA . VAL A 1 343 ? 2.125 -1.219 -19.968 1.00 74.75 343 VAL A CA 1
ATOM 2858 C C . VAL A 1 343 ? 1.625 -1.213 -18.525 1.00 74.75 343 VAL A C 1
ATOM 2860 O O . VAL A 1 343 ? 0.572 -1.782 -18.252 1.00 74.75 343 VAL A O 1
ATOM 2863 N N . ASP A 1 344 ? 2.358 -0.563 -17.615 1.00 80.75 344 ASP A N 1
ATOM 2864 C CA . ASP A 1 344 ? 2.026 -0.460 -16.184 1.00 80.75 344 ASP A CA 1
ATOM 2865 C C . ASP A 1 344 ? 1.713 -1.836 -15.561 1.00 80.75 344 ASP A C 1
ATOM 2867 O O . ASP A 1 344 ? 0.685 -2.043 -14.915 1.00 80.75 344 ASP A O 1
ATOM 2871 N N . LEU A 1 345 ? 2.589 -2.819 -15.821 1.00 82.62 345 LEU A N 1
ATOM 2872 C CA . LEU A 1 345 ? 2.378 -4.214 -15.431 1.00 82.62 345 LEU A CA 1
ATOM 2873 C C . LEU A 1 345 ? 3.490 -4.729 -14.518 1.00 82.62 345 LEU A C 1
ATOM 2875 O O . LEU A 1 345 ? 4.669 -4.687 -14.865 1.00 82.62 345 LEU A O 1
ATOM 2879 N N . PHE A 1 346 ? 3.089 -5.308 -13.387 1.00 86.44 346 PHE A N 1
ATOM 2880 C CA . PHE A 1 346 ? 3.959 -6.055 -12.483 1.00 86.44 346 PHE A CA 1
ATOM 2881 C C . PHE A 1 346 ? 3.824 -7.560 -12.713 1.00 86.44 346 PHE A C 1
ATOM 2883 O O . PHE A 1 346 ? 2.714 -8.096 -12.731 1.00 86.44 346 PHE A O 1
ATOM 2890 N N . VAL A 1 347 ? 4.951 -8.261 -12.842 1.00 85.50 347 VAL A N 1
ATOM 2891 C CA . VAL A 1 347 ? 4.985 -9.709 -13.072 1.00 85.50 347 VAL A CA 1
ATOM 2892 C C . VAL A 1 347 ? 6.017 -10.359 -12.160 1.00 85.50 347 VAL A C 1
ATOM 2894 O O . VAL A 1 347 ? 7.181 -9.967 -12.141 1.00 85.50 347 VAL A O 1
ATOM 2897 N N . PHE A 1 348 ? 5.611 -11.401 -11.433 1.00 86.25 348 PHE A N 1
ATOM 2898 C CA . PHE A 1 348 ? 6.571 -12.294 -10.790 1.00 86.25 348 PHE A CA 1
ATOM 2899 C C . PHE A 1 348 ? 7.125 -13.282 -11.811 1.00 86.25 348 PHE A C 1
ATOM 2901 O O . PHE A 1 348 ? 6.378 -13.987 -12.495 1.00 86.25 348 PHE A O 1
ATOM 2908 N N . LYS A 1 349 ? 8.448 -13.366 -11.891 1.00 82.81 349 LYS A N 1
ATOM 2909 C CA . LYS A 1 349 ? 9.163 -14.311 -12.745 1.00 82.81 349 LYS A CA 1
ATOM 2910 C C . LYS A 1 349 ? 9.918 -15.298 -11.876 1.00 82.81 349 LYS A C 1
ATOM 2912 O O . LYS A 1 349 ? 10.492 -14.924 -10.857 1.00 82.81 349 LYS A O 1
ATOM 2917 N N . LYS A 1 350 ? 9.921 -16.563 -12.292 1.00 81.12 350 LYS A N 1
ATOM 2918 C CA . LYS A 1 350 ? 10.653 -17.638 -11.623 1.00 81.12 350 LYS A CA 1
ATOM 2919 C C . LYS A 1 350 ? 11.828 -18.074 -12.484 1.00 81.12 350 LYS A C 1
ATOM 2921 O O . LYS A 1 350 ? 11.636 -18.441 -13.643 1.00 81.12 350 LYS A O 1
ATOM 2926 N N . ILE A 1 351 ? 13.020 -18.076 -11.903 1.00 73.38 351 ILE A N 1
ATOM 2927 C CA . ILE A 1 351 ? 14.222 -18.607 -12.542 1.00 73.38 351 ILE A CA 1
ATOM 2928 C C . ILE A 1 351 ? 14.246 -20.118 -12.311 1.00 73.38 351 ILE A C 1
ATOM 2930 O O . ILE A 1 351 ? 14.062 -20.596 -11.188 1.00 73.38 351 ILE A O 1
ATOM 2934 N N . LYS A 1 352 ? 14.421 -20.889 -13.387 1.00 68.94 352 LYS A N 1
ATOM 2935 C CA . LYS A 1 352 ? 14.675 -22.328 -13.269 1.00 68.94 352 LYS A CA 1
ATOM 2936 C C . LYS A 1 352 ? 16.101 -22.504 -12.745 1.00 68.94 352 LYS A C 1
ATOM 2938 O O . LYS A 1 352 ? 17.021 -21.967 -13.352 1.00 68.94 352 LYS A O 1
ATOM 2943 N N . LYS A 1 353 ? 16.246 -23.200 -11.613 1.00 58.84 353 LYS A N 1
ATOM 2944 C CA . LYS A 1 353 ? 17.553 -23.623 -11.093 1.00 58.84 353 LYS A CA 1
ATOM 2945 C C . LYS A 1 353 ? 18.224 -24.616 -12.028 1.00 58.84 353 LYS A C 1
ATOM 2947 O O . LYS A 1 353 ? 17.478 -25.416 -12.642 1.00 58.84 353 LYS A O 1
#